Protein AF-A0A943A449-F1 (afdb_monomer)

Foldseek 3Di:
DDDPQAAQQPRHGDDPVQWDQPPPRGIHGPVSVVVVVPVVDDPVNVVVVVVVVVVVVVVVVVVVVVVVVVVVVVVVVVVVVVVVLVVLQVVLQVCLCVLLVDDQDPVNVVQLVCQQQQVHPPGPGHDGSNNVSVLCVVCVVVLVVVQVVCVVVVNHDPGSVSSVVVVVVVSRVCVVVSVVVVVVVVVVVVVVVVVVVVVVVVVVVVVVVVVVVVVVCVVCPVVVPVVPD

pLDDT: mean 83.57, std 14.54, range [44.59, 97.62]

Mean predicted aligned error: 16.16 Å

Solvent-accessible surface area (backbone atoms only — not comparable to full-atom values): 12881 Å² total; per-residue (Å²): 135,84,70,84,61,33,15,72,84,75,70,42,80,52,52,83,96,45,47,44,66,56,91,95,68,50,48,26,34,52,66,58,51,50,50,56,48,58,76,70,43,59,68,69,62,54,51,51,53,50,51,53,52,51,51,55,51,51,51,54,51,50,56,50,52,51,53,50,51,52,52,52,50,52,52,52,50,52,52,51,52,54,50,49,51,53,51,31,42,50,53,32,52,53,49,49,26,67,75,47,73,50,80,84,47,78,66,50,54,51,56,51,49,27,38,42,68,19,70,33,91,92,48,91,57,47,44,53,46,56,56,49,41,53,50,50,63,76,37,41,70,60,52,52,51,53,51,52,52,28,42,78,70,74,58,53,66,96,41,53,67,59,42,48,55,52,50,51,52,54,52,61,75,43,43,72,61,48,53,54,50,53,51,53,49,52,52,51,52,53,51,52,51,51,50,50,52,52,50,54,50,50,53,51,51,51,55,52,53,52,54,49,53,56,57,68,57,62,81,60,59,73,78,69,54,73,85,72,117

Organism: Veillonella parvula (NCBI:txid29466)

Radius of gyration: 40.72 Å; Cα contacts (8 Å, |Δi|>4): 120; chains: 1; bounding box: 100×38×111 Å

Secondary structure (DSSP, 8-state):
---TTB-TTT-PBPPGGGEE--TTT-SEEHHHHHHHHHTTS-HHHHHHHHHHHHHHHHHHHHHHHHHHHHHHHHHHHHHHHHHHHHHHHHHHHHHHHHHHT----HHHHHHHHHHHTT-STT-SS---HHHHHHHHHHHHHHHHHHHHHHHHTT---SSHHHHHHHHHHHHHHTHHHHHHHHHHHHHHHHHHHHHHHHHHHHHHHHHHHHHHHHHHTGGGSGGGSSS--

Structure (mmCIF, N/CA/C/O backbone):
data_AF-A0A943A449-F1
#
_entry.id   AF-A0A943A449-F1
#
loop_
_atom_site.group_PDB
_atom_site.id
_atom_site.type_symbol
_atom_site.label_atom_id
_atom_site.label_alt_id
_atom_site.label_comp_id
_atom_site.label_asym_id
_atom_site.label_entity_id
_atom_site.label_seq_id
_atom_site.pdbx_PDB_ins_code
_atom_site.Cartn_x
_atom_site.Cartn_y
_atom_site.Cartn_z
_atom_site.occupancy
_atom_site.B_iso_or_equiv
_atom_site.auth_seq_id
_atom_site.auth_comp_id
_atom_site.auth_asym_id
_atom_site.auth_atom_id
_atom_site.pdbx_PDB_model_num
ATOM 1 N N . MET A 1 1 ? 35.147 -2.664 -82.218 1.00 46.19 1 MET A N 1
ATOM 2 C CA . MET A 1 1 ? 34.482 -3.960 -81.938 1.00 46.19 1 MET A CA 1
ATOM 3 C C . MET A 1 1 ? 34.893 -4.439 -80.548 1.00 46.19 1 MET A C 1
ATOM 5 O O . MET A 1 1 ? 36.073 -4.681 -80.338 1.00 46.19 1 MET A O 1
ATOM 9 N N . VAL A 1 2 ? 33.968 -4.524 -79.584 1.00 49.75 2 VAL A N 1
ATOM 10 C CA . VAL A 1 2 ? 34.269 -4.988 -78.212 1.00 49.75 2 VAL A CA 1
ATOM 11 C C . VAL A 1 2 ? 34.384 -6.516 -78.224 1.00 49.75 2 VAL A C 1
ATOM 13 O O . VAL A 1 2 ? 33.410 -7.204 -78.531 1.00 49.75 2 VAL A O 1
ATOM 16 N N . LYS A 1 3 ? 35.575 -7.057 -77.936 1.00 58.00 3 LYS A N 1
ATOM 17 C CA . LYS A 1 3 ? 35.818 -8.508 -77.891 1.00 58.00 3 LYS A CA 1
ATOM 18 C C . LYS A 1 3 ? 35.000 -9.119 -76.741 1.00 58.00 3 LYS A C 1
ATOM 20 O O . LYS A 1 3 ? 35.309 -8.904 -75.572 1.00 58.00 3 LYS A O 1
ATOM 25 N N . ARG A 1 4 ? 33.928 -9.856 -77.061 1.00 60.75 4 ARG A N 1
ATOM 26 C CA . ARG A 1 4 ? 33.072 -10.522 -76.060 1.00 60.75 4 ARG A CA 1
ATOM 27 C C . ARG A 1 4 ? 33.896 -11.530 -75.248 1.00 60.75 4 ARG A C 1
ATOM 29 O O . ARG A 1 4 ? 34.642 -12.316 -75.825 1.00 60.75 4 ARG A O 1
ATOM 36 N N . GLY A 1 5 ? 33.752 -11.505 -73.922 1.00 68.69 5 GLY A N 1
ATOM 37 C CA . GLY A 1 5 ? 34.399 -12.457 -73.007 1.00 68.69 5 GLY A CA 1
ATOM 38 C C . GLY A 1 5 ? 35.807 -12.080 -72.529 1.00 68.69 5 GLY A C 1
ATOM 39 O O . GLY A 1 5 ? 36.476 -12.917 -71.923 1.00 68.69 5 GLY A O 1
ATOM 40 N N . TYR A 1 6 ? 36.262 -10.849 -72.770 1.00 81.25 6 TYR A N 1
ATOM 41 C CA . TYR A 1 6 ? 37.568 -10.358 -72.324 1.00 81.25 6 TYR A CA 1
ATOM 42 C C . TYR A 1 6 ? 37.428 -9.362 -71.169 1.00 81.25 6 TYR A C 1
ATOM 44 O O . TYR A 1 6 ? 36.482 -8.578 -71.129 1.00 81.25 6 TYR A O 1
ATOM 52 N N . CYS A 1 7 ? 38.374 -9.407 -70.233 1.00 84.56 7 CYS A N 1
ATOM 53 C CA . CYS A 1 7 ? 38.443 -8.496 -69.099 1.00 84.56 7 CYS A CA 1
ATOM 54 C C . CYS A 1 7 ? 38.813 -7.089 -69.569 1.00 84.56 7 CYS A C 1
ATOM 56 O O . CYS A 1 7 ? 39.818 -6.921 -70.255 1.00 84.56 7 CYS A O 1
ATOM 58 N N . LYS A 1 8 ? 38.057 -6.072 -69.146 1.00 84.19 8 LYS A N 1
ATOM 59 C CA . LYS A 1 8 ? 38.346 -4.672 -69.499 1.00 84.19 8 LYS A CA 1
ATOM 60 C C . LYS A 1 8 ? 39.679 -4.143 -68.953 1.00 84.19 8 LYS A C 1
ATOM 62 O O . LYS A 1 8 ? 40.223 -3.215 -69.532 1.00 84.19 8 LYS A O 1
ATOM 67 N N . TYR A 1 9 ? 40.195 -4.699 -67.857 1.00 84.12 9 TYR A N 1
ATOM 68 C CA . TYR A 1 9 ? 41.433 -4.211 -67.236 1.00 84.12 9 TYR A CA 1
ATOM 69 C C . TYR A 1 9 ? 42.703 -4.817 -67.838 1.00 84.12 9 TYR A C 1
ATOM 71 O O . TYR A 1 9 ? 43.697 -4.119 -67.976 1.00 84.12 9 TYR A O 1
ATOM 79 N N . CYS A 1 10 ? 42.695 -6.114 -68.161 1.00 86.25 10 CYS A N 1
ATOM 80 C CA . CYS A 1 10 ? 43.899 -6.829 -68.603 1.00 86.25 10 CYS A CA 1
ATOM 81 C C . CYS A 1 10 ? 43.794 -7.402 -70.022 1.00 86.25 10 CYS A C 1
ATOM 83 O O . CYS A 1 10 ? 44.723 -8.064 -70.476 1.00 86.25 10 CYS A O 1
ATOM 85 N N . GLU A 1 11 ? 42.652 -7.212 -70.690 1.00 83.38 11 GLU A N 1
ATOM 86 C CA . GLU A 1 11 ? 42.371 -7.654 -72.062 1.00 83.38 11 GLU A CA 1
ATOM 87 C C . GLU A 1 11 ? 42.586 -9.157 -72.319 1.00 83.38 11 GLU A C 1
ATOM 89 O O . GLU A 1 11 ? 42.749 -9.591 -73.460 1.00 83.38 11 GLU A O 1
ATOM 94 N N . LYS A 1 12 ? 42.544 -9.985 -71.267 1.00 87.00 12 LYS A N 1
ATOM 95 C CA . LYS A 1 12 ? 42.604 -11.455 -71.350 1.00 87.00 12 LYS A CA 1
ATOM 96 C C . LYS A 1 12 ? 41.207 -12.070 -71.297 1.00 87.00 12 LYS A C 1
ATOM 98 O O . LYS A 1 12 ? 40.280 -11.471 -70.750 1.00 87.00 12 LYS A O 1
ATOM 103 N N . ARG A 1 13 ? 41.050 -13.283 -71.848 1.00 83.62 13 ARG A N 1
ATOM 104 C CA . ARG A 1 13 ? 39.787 -14.036 -71.750 1.00 83.62 13 ARG A CA 1
ATOM 105 C C . ARG A 1 13 ? 39.436 -14.293 -70.286 1.00 83.62 13 ARG A C 1
ATOM 107 O O . ARG A 1 13 ? 40.298 -14.629 -69.477 1.00 83.62 13 ARG A O 1
ATOM 114 N N . THR A 1 14 ? 38.159 -14.149 -69.975 1.00 80.81 14 THR A N 1
ATOM 115 C CA . THR A 1 14 ? 37.597 -14.397 -68.647 1.00 80.81 14 THR A CA 1
ATOM 116 C C . THR A 1 14 ? 36.914 -15.758 -68.620 1.00 80.81 14 THR A C 1
ATOM 118 O O . THR A 1 14 ? 36.207 -16.116 -69.564 1.00 80.81 14 THR A O 1
ATOM 121 N N . LYS A 1 15 ? 37.142 -16.531 -67.556 1.00 84.81 15 LYS A N 1
ATOM 122 C CA . LYS A 1 15 ? 36.360 -17.736 -67.254 1.00 84.81 15 LYS A CA 1
ATOM 123 C C . LYS A 1 15 ? 35.131 -17.344 -66.437 1.00 84.81 15 LYS A C 1
ATOM 125 O O . LYS A 1 15 ? 35.172 -16.354 -65.713 1.00 84.81 15 LYS A O 1
ATOM 130 N N . GLU A 1 16 ? 34.060 -18.129 -66.522 1.00 79.06 16 GLU A N 1
ATOM 131 C CA . GLU A 1 16 ? 32.805 -17.858 -65.801 1.00 79.06 16 GLU A CA 1
ATOM 132 C C . GLU A 1 16 ? 33.009 -17.724 -64.285 1.00 79.06 16 GLU A C 1
ATOM 134 O O . GLU A 1 16 ? 32.462 -16.820 -63.668 1.00 79.06 16 GLU A O 1
ATOM 139 N N . SER A 1 17 ? 33.863 -18.570 -63.703 1.00 80.25 17 SER A N 1
ATOM 140 C CA . SER A 1 17 ? 34.170 -18.601 -62.266 1.00 80.25 17 SER A CA 1
ATOM 141 C C . SER A 1 17 ? 35.011 -17.423 -61.768 1.00 80.25 17 SER A C 1
ATOM 143 O O . SER A 1 17 ? 35.146 -17.230 -60.566 1.00 80.25 17 SER A O 1
ATOM 145 N N . GLU A 1 18 ? 35.611 -16.656 -62.677 1.00 81.44 18 GLU A N 1
ATOM 146 C CA . GLU A 1 18 ? 36.596 -15.619 -62.355 1.00 81.44 18 GLU A CA 1
ATOM 147 C C . GLU A 1 18 ? 36.136 -14.231 -62.813 1.00 81.44 18 GLU A C 1
ATOM 149 O O . GLU A 1 18 ? 36.907 -13.274 -62.716 1.00 81.44 18 GLU A O 1
ATOM 154 N N . LYS A 1 19 ? 34.908 -14.102 -63.335 1.00 83.50 19 LYS A N 1
ATOM 155 C CA . LYS A 1 19 ? 34.409 -12.868 -63.949 1.00 83.50 19 LYS A CA 1
ATOM 156 C C . LYS A 1 19 ? 33.256 -12.248 -63.166 1.00 83.50 19 LYS A C 1
ATOM 158 O O . LYS A 1 19 ? 32.389 -12.941 -62.648 1.00 83.50 19 LYS A O 1
ATOM 163 N N . ILE A 1 20 ? 33.216 -10.923 -63.158 1.00 87.12 20 ILE A N 1
ATOM 164 C CA . ILE A 1 20 ? 32.094 -10.115 -62.672 1.00 87.12 20 ILE A CA 1
ATOM 165 C C . ILE A 1 20 ? 31.802 -9.002 -63.679 1.00 87.12 20 ILE A C 1
ATOM 167 O O . ILE A 1 20 ? 32.635 -8.681 -64.530 1.00 87.12 20 ILE A O 1
ATOM 171 N N . GLN A 1 21 ? 30.620 -8.397 -63.582 1.00 86.88 21 GLN A N 1
ATOM 172 C CA . GLN A 1 21 ? 30.236 -7.244 -64.394 1.00 86.88 21 GLN A CA 1
ATOM 173 C C . GLN A 1 21 ? 29.770 -6.093 -63.488 1.00 86.88 21 GLN A C 1
ATOM 175 O O . GLN A 1 21 ? 28.570 -5.917 -63.285 1.00 86.88 21 GLN A O 1
ATOM 180 N N . PRO A 1 22 ? 30.706 -5.313 -62.915 1.00 80.38 22 PRO A N 1
ATOM 181 C CA . PRO A 1 22 ? 30.379 -4.141 -62.115 1.00 80.38 22 PRO A CA 1
ATOM 182 C C . PRO A 1 22 ? 29.636 -3.097 -62.955 1.00 80.38 22 PRO A C 1
ATOM 184 O O . PRO A 1 22 ? 29.901 -2.938 -64.155 1.00 80.38 22 PRO A O 1
ATOM 187 N N . ASN A 1 23 ? 28.729 -2.361 -62.313 1.00 77.88 23 ASN A N 1
ATOM 188 C CA . ASN A 1 23 ? 27.888 -1.368 -62.978 1.00 77.88 23 ASN A CA 1
ATOM 189 C C . ASN A 1 23 ? 28.728 -0.365 -63.787 1.00 77.88 23 ASN A C 1
ATOM 191 O O . ASN A 1 23 ? 29.645 0.265 -63.265 1.00 77.88 23 ASN A O 1
ATOM 195 N N . GLY A 1 24 ? 28.419 -0.238 -65.081 1.00 76.44 24 GLY A N 1
ATOM 196 C CA . GLY A 1 24 ? 29.063 0.714 -65.996 1.00 76.44 24 GLY A CA 1
ATOM 197 C C . GLY A 1 24 ? 30.469 0.337 -66.487 1.00 76.44 24 GLY A C 1
ATOM 198 O O . GLY A 1 24 ? 31.030 1.049 -67.320 1.00 76.44 24 GLY A O 1
ATOM 199 N N . ILE A 1 25 ? 31.058 -0.772 -66.022 1.00 75.75 25 ILE A N 1
ATOM 200 C CA . ILE A 1 25 ? 32.452 -1.125 -66.336 1.00 75.75 25 ILE A CA 1
ATOM 201 C C . ILE A 1 25 ? 32.537 -2.239 -67.390 1.00 75.75 25 ILE A C 1
ATOM 203 O O . ILE A 1 25 ? 33.429 -2.178 -68.225 1.00 75.75 25 ILE A O 1
ATOM 207 N N . GLY A 1 26 ? 31.583 -3.168 -67.475 1.00 81.75 26 GLY A N 1
ATOM 208 C CA . GLY A 1 26 ? 31.664 -4.323 -68.388 1.00 81.75 26 GLY A CA 1
ATOM 209 C C . GLY A 1 26 ? 32.354 -5.526 -67.733 1.00 81.75 26 GLY A C 1
ATOM 210 O O . GLY A 1 26 ? 32.596 -5.510 -66.530 1.00 81.75 26 GLY A O 1
ATOM 211 N N . ILE A 1 27 ? 32.622 -6.593 -68.493 1.00 87.19 27 ILE A N 1
ATOM 212 C CA . ILE A 1 27 ? 33.162 -7.847 -67.935 1.00 87.19 27 ILE A CA 1
ATOM 213 C C . ILE A 1 27 ? 34.617 -7.646 -67.489 1.00 87.19 27 ILE A C 1
ATOM 215 O O . ILE A 1 27 ? 35.452 -7.156 -68.252 1.00 87.19 27 ILE A O 1
ATOM 219 N N . VAL A 1 28 ? 34.930 -8.049 -66.259 1.00 88.44 28 VAL A N 1
ATOM 220 C CA . VAL A 1 28 ? 36.268 -7.952 -65.656 1.00 88.44 28 VAL A CA 1
ATOM 221 C C . VAL A 1 28 ? 36.576 -9.193 -64.824 1.00 88.44 28 VAL A C 1
ATOM 223 O O . VAL A 1 28 ? 35.661 -9.825 -64.299 1.00 88.44 28 VAL A O 1
ATOM 226 N N . HIS A 1 29 ? 37.859 -9.540 -64.678 1.00 90.50 29 HIS A N 1
ATOM 227 C CA . HIS A 1 29 ? 38.270 -10.525 -63.675 1.00 90.50 29 HIS A CA 1
ATOM 228 C C . HIS A 1 29 ? 38.015 -9.974 -62.272 1.00 90.50 29 HIS A C 1
ATOM 230 O O . HIS A 1 29 ? 38.291 -8.798 -62.020 1.00 90.50 29 HIS A O 1
ATOM 236 N N . ILE A 1 30 ? 37.550 -10.828 -61.358 1.00 83.81 30 ILE A N 1
ATOM 237 C CA . ILE A 1 30 ? 37.337 -10.488 -59.940 1.00 83.81 30 ILE A CA 1
ATOM 238 C C . ILE A 1 30 ? 38.608 -9.869 -59.347 1.00 83.81 30 ILE A C 1
ATOM 240 O O . ILE A 1 30 ? 38.558 -8.816 -58.717 1.00 83.81 30 ILE A O 1
ATOM 244 N N . GLU A 1 31 ? 39.759 -10.478 -59.619 1.00 83.56 31 GLU A N 1
ATOM 245 C CA . GLU A 1 31 ? 41.056 -10.047 -59.099 1.00 83.56 31 GLU A CA 1
ATOM 246 C C . GLU A 1 31 ? 41.538 -8.729 -59.713 1.00 83.56 31 GLU A C 1
ATOM 248 O O . GLU A 1 31 ? 42.020 -7.854 -58.998 1.00 83.56 31 GLU A O 1
ATOM 253 N N . CYS A 1 32 ? 41.331 -8.527 -61.019 1.00 83.06 32 CYS A N 1
ATOM 254 C CA . CYS A 1 32 ? 41.646 -7.253 -61.666 1.00 83.06 32 CYS A CA 1
ATOM 255 C C . CYS A 1 32 ? 40.753 -6.118 -61.154 1.00 83.06 32 CYS A C 1
ATOM 257 O O . CYS A 1 32 ? 41.231 -5.002 -60.982 1.00 83.06 32 CYS A O 1
ATOM 259 N N . HIS A 1 33 ? 39.473 -6.392 -60.886 1.00 84.75 33 HIS A N 1
ATOM 260 C CA . HIS A 1 33 ? 38.582 -5.397 -60.299 1.00 84.75 33 HIS A CA 1
ATOM 261 C C . HIS A 1 33 ? 38.957 -5.088 -58.852 1.00 84.75 33 HIS A C 1
ATOM 263 O O . HIS A 1 33 ? 39.002 -3.922 -58.480 1.00 84.75 33 HIS A O 1
ATOM 269 N N . ARG A 1 34 ? 39.298 -6.108 -58.057 1.00 80.69 34 ARG A N 1
ATOM 270 C CA . ARG A 1 34 ? 39.811 -5.929 -56.695 1.00 80.69 34 ARG A CA 1
ATOM 271 C C . ARG A 1 34 ? 41.076 -5.073 -56.691 1.00 80.69 34 ARG A C 1
ATOM 273 O O . ARG A 1 34 ? 41.142 -4.121 -55.927 1.00 80.69 34 ARG A O 1
ATOM 280 N N . LYS A 1 35 ? 42.035 -5.359 -57.576 1.00 82.06 35 LYS A N 1
ATOM 281 C CA . LYS A 1 35 ? 43.269 -4.576 -57.708 1.00 82.06 35 LYS A CA 1
ATOM 282 C C . LYS A 1 35 ? 42.986 -3.128 -58.119 1.00 82.06 35 LYS A C 1
ATOM 284 O O . LYS A 1 35 ? 43.477 -2.218 -57.473 1.00 82.06 35 LYS A O 1
ATOM 289 N N . ALA A 1 36 ? 42.118 -2.912 -59.107 1.00 79.00 36 ALA A N 1
ATOM 290 C CA . ALA A 1 36 ? 41.722 -1.570 -59.538 1.00 79.00 36 ALA A CA 1
ATOM 291 C C . ALA A 1 36 ? 40.939 -0.787 -58.466 1.00 79.00 36 ALA A C 1
ATOM 293 O O . ALA A 1 36 ? 40.963 0.440 -58.464 1.00 79.00 36 ALA A O 1
ATOM 294 N N . LEU A 1 37 ? 40.215 -1.472 -57.573 1.00 74.75 37 LEU A N 1
ATOM 295 C CA . LEU A 1 37 ? 39.584 -0.846 -56.410 1.00 74.75 37 LEU A CA 1
ATOM 296 C C . LEU A 1 37 ? 40.636 -0.469 -55.360 1.00 74.75 37 LEU A C 1
ATOM 298 O O . LEU A 1 37 ? 40.607 0.656 -54.879 1.00 74.75 37 LEU A O 1
ATOM 302 N N . LEU A 1 38 ? 41.581 -1.362 -55.060 1.00 71.06 38 LEU A N 1
ATOM 303 C CA . LEU A 1 38 ? 42.680 -1.097 -54.122 1.00 71.06 38 LEU A CA 1
ATOM 304 C C . LEU A 1 38 ? 43.625 0.014 -54.614 1.00 71.06 38 LEU A C 1
ATOM 306 O O . LEU A 1 38 ? 44.119 0.781 -53.809 1.00 71.06 38 LEU A O 1
ATOM 310 N N . GLU A 1 39 ? 43.835 0.154 -55.925 1.00 71.69 39 GLU A N 1
ATOM 311 C CA . GLU A 1 39 ? 44.624 1.255 -56.508 1.00 71.69 39 GLU A CA 1
ATOM 312 C C . GLU A 1 39 ? 43.862 2.595 -56.539 1.00 71.69 39 GLU A C 1
ATOM 314 O O . GLU A 1 39 ? 44.468 3.654 -56.686 1.00 71.69 39 GLU A O 1
ATOM 319 N N . ARG A 1 40 ? 42.524 2.566 -56.452 1.00 67.94 40 ARG A N 1
ATOM 320 C CA . ARG A 1 40 ? 41.661 3.758 -56.539 1.00 67.94 40 ARG A CA 1
ATOM 321 C C . ARG A 1 40 ? 41.296 4.333 -55.170 1.00 67.94 40 ARG A C 1
ATOM 323 O O . ARG A 1 40 ? 40.928 5.504 -55.092 1.00 67.94 40 ARG A O 1
ATOM 330 N N . PHE A 1 41 ? 41.336 3.520 -54.124 1.00 63.31 41 PHE A N 1
ATOM 331 C CA . PHE A 1 41 ? 41.038 3.946 -52.765 1.00 63.31 41 PHE A CA 1
ATOM 332 C C . PHE A 1 41 ? 42.319 3.909 -51.945 1.00 63.31 41 PHE A C 1
ATOM 334 O O . PHE A 1 41 ? 42.959 2.869 -51.874 1.00 63.31 41 PHE A O 1
ATOM 341 N N . ASP A 1 42 ? 42.663 5.041 -51.335 1.00 64.62 42 ASP A N 1
ATOM 342 C CA . ASP A 1 42 ? 43.743 5.104 -50.356 1.00 64.62 42 ASP A CA 1
ATOM 343 C C . ASP A 1 42 ? 43.453 4.105 -49.223 1.00 64.62 42 ASP A C 1
ATOM 345 O O . ASP A 1 42 ? 42.319 4.031 -48.730 1.00 64.62 42 ASP A O 1
ATOM 349 N N . GLU A 1 43 ? 44.453 3.303 -48.864 1.00 65.38 43 GLU A N 1
ATOM 350 C CA . GLU A 1 43 ? 44.345 2.237 -47.867 1.00 65.38 43 GLU A CA 1
ATOM 351 C C . GLU A 1 43 ? 43.873 2.815 -46.519 1.00 65.38 43 GLU A C 1
ATOM 353 O O . GLU A 1 43 ? 42.981 2.252 -45.879 1.00 65.38 43 GLU A O 1
ATOM 358 N N . GLU A 1 44 ? 44.320 4.034 -46.191 1.00 65.06 44 GLU A N 1
ATOM 359 C CA . GLU A 1 44 ? 43.925 4.787 -44.995 1.00 65.06 44 GLU A CA 1
ATOM 360 C C . GLU A 1 44 ? 42.417 5.122 -44.980 1.00 65.06 44 GLU A C 1
ATOM 362 O O . GLU A 1 44 ? 41.732 4.951 -43.968 1.00 65.06 44 GLU A O 1
ATOM 367 N N . ILE A 1 45 ? 41.842 5.498 -46.131 1.00 67.62 45 ILE A N 1
ATOM 368 C CA . ILE A 1 45 ? 40.408 5.831 -46.263 1.00 67.62 45 ILE A CA 1
ATOM 369 C C . ILE A 1 45 ? 39.528 4.579 -46.098 1.00 67.62 45 ILE A C 1
ATO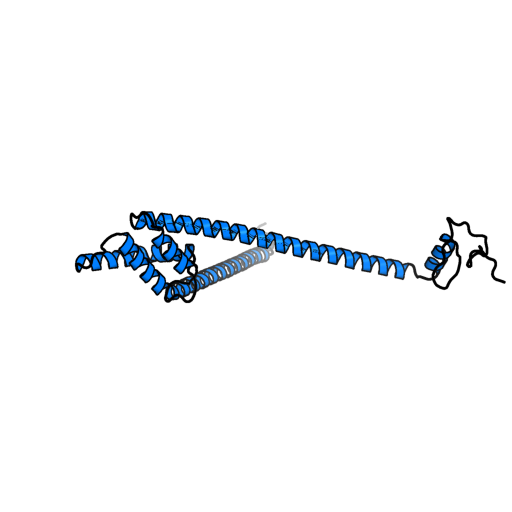M 371 O O . ILE A 1 45 ? 38.387 4.654 -45.620 1.00 67.62 45 ILE A O 1
ATOM 375 N N . VAL A 1 46 ? 40.016 3.414 -46.531 1.00 70.88 46 VAL A N 1
ATOM 376 C CA . VAL A 1 46 ? 39.294 2.141 -46.394 1.00 70.88 46 VAL A CA 1
ATOM 377 C C . VAL A 1 46 ? 39.304 1.675 -44.938 1.00 70.88 46 VAL A C 1
ATOM 379 O O . VAL A 1 46 ? 38.251 1.291 -44.419 1.00 70.88 46 VAL A O 1
ATOM 382 N N . GLU A 1 47 ? 40.449 1.763 -44.263 1.00 72.50 47 GLU A N 1
ATOM 383 C CA . GLU A 1 47 ? 40.589 1.424 -42.843 1.00 72.50 47 GLU A CA 1
ATOM 384 C C . GLU A 1 47 ? 39.748 2.328 -41.935 1.00 72.50 47 GLU A C 1
ATOM 386 O O . GLU A 1 47 ? 39.065 1.834 -41.028 1.00 72.50 47 GLU A O 1
ATOM 391 N N . GLU A 1 48 ? 39.706 3.634 -42.218 1.00 78.62 48 GLU A N 1
ATOM 392 C CA . GLU A 1 48 ? 38.876 4.592 -41.485 1.00 78.62 48 GLU A CA 1
ATOM 393 C C . GLU A 1 48 ? 37.383 4.232 -41.595 1.00 78.62 48 GLU A C 1
ATOM 395 O O . GLU A 1 48 ? 36.657 4.163 -40.597 1.00 78.62 48 GLU A O 1
ATOM 400 N N . LYS A 1 49 ? 36.906 3.914 -42.806 1.00 78.94 49 LYS A N 1
ATOM 401 C CA . LYS A 1 49 ? 35.509 3.502 -43.028 1.00 78.94 49 LYS A CA 1
ATOM 402 C C . LYS A 1 49 ? 35.164 2.198 -42.318 1.00 78.94 49 LYS A C 1
ATOM 404 O O . LYS A 1 49 ? 34.075 2.093 -41.750 1.00 78.94 49 LYS A O 1
ATOM 409 N N . ILE A 1 50 ? 36.061 1.213 -42.337 1.00 81.12 50 ILE A N 1
ATOM 410 C CA . ILE A 1 50 ? 35.863 -0.059 -41.627 1.00 81.12 50 ILE A CA 1
ATOM 411 C C . ILE A 1 50 ? 35.797 0.186 -40.115 1.00 81.12 50 ILE A C 1
ATOM 413 O O . ILE A 1 50 ? 34.875 -0.303 -39.459 1.00 81.12 50 ILE A O 1
ATOM 417 N N . SER A 1 51 ? 36.706 0.997 -39.574 1.00 81.38 51 SER A N 1
ATOM 418 C CA . SER A 1 51 ? 36.739 1.351 -38.151 1.00 81.38 51 SER A CA 1
ATOM 419 C C . SER A 1 51 ? 35.459 2.059 -37.706 1.00 81.38 51 SER A C 1
ATOM 421 O O . SER A 1 51 ? 34.851 1.671 -36.705 1.00 81.38 51 SER A O 1
ATOM 423 N N . ASN A 1 52 ? 34.975 3.017 -38.499 1.00 87.06 52 ASN A N 1
ATOM 424 C CA . ASN A 1 52 ? 33.712 3.712 -38.251 1.00 87.06 52 ASN A CA 1
ATOM 425 C C . ASN A 1 52 ? 32.510 2.750 -38.252 1.00 87.06 52 ASN A C 1
ATOM 427 O O . ASN A 1 52 ? 31.637 2.831 -37.384 1.00 87.06 52 ASN A O 1
ATOM 431 N N . LEU A 1 53 ? 32.462 1.792 -39.184 1.00 87.19 53 LEU A N 1
ATOM 432 C CA . LEU A 1 53 ? 31.399 0.781 -39.220 1.00 87.19 53 LEU A CA 1
ATOM 433 C C . LEU A 1 53 ? 31.434 -0.143 -37.995 1.00 87.19 53 LEU A C 1
ATOM 435 O O . LEU A 1 53 ? 30.378 -0.456 -37.437 1.00 87.19 53 LEU A O 1
ATOM 439 N N . ILE A 1 54 ? 32.627 -0.549 -37.553 1.00 90.75 54 ILE A N 1
ATOM 440 C CA . ILE A 1 54 ? 32.810 -1.358 -36.342 1.00 90.75 54 ILE A CA 1
ATOM 441 C C . ILE A 1 54 ? 32.320 -0.589 -35.112 1.00 90.75 54 ILE A C 1
ATOM 443 O O . ILE A 1 54 ? 31.545 -1.142 -34.329 1.00 90.75 54 ILE A O 1
ATOM 447 N N . GLN A 1 55 ? 32.688 0.688 -34.970 1.00 89.88 55 GLN A N 1
ATOM 448 C CA . GLN A 1 55 ? 32.227 1.534 -33.865 1.00 89.88 55 GLN A CA 1
ATOM 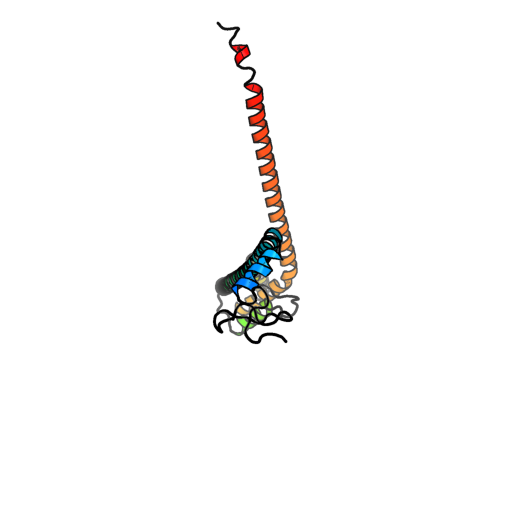449 C C . GLN A 1 55 ? 30.700 1.675 -33.846 1.00 89.88 55 GLN A C 1
ATOM 451 O O . GLN A 1 55 ? 30.070 1.466 -32.808 1.00 89.88 55 GLN A O 1
ATOM 456 N N . ILE A 1 56 ? 30.077 1.941 -35.000 1.00 91.31 56 ILE A N 1
ATOM 457 C CA . ILE A 1 56 ? 28.612 2.020 -35.120 1.00 91.31 56 ILE A CA 1
ATOM 458 C C . ILE A 1 56 ? 27.958 0.700 -34.687 1.00 91.31 56 ILE A C 1
ATOM 460 O O . ILE A 1 56 ? 26.920 0.702 -34.016 1.00 91.31 56 ILE A O 1
ATOM 464 N N . GLN A 1 57 ? 28.541 -0.437 -35.067 1.00 90.69 57 GLN A N 1
ATOM 465 C CA . GLN A 1 57 ? 28.010 -1.751 -34.719 1.00 90.69 57 GLN A CA 1
ATOM 466 C C . GLN A 1 57 ? 28.158 -2.058 -33.221 1.00 90.69 57 GLN A C 1
ATOM 468 O O . GLN A 1 57 ? 27.222 -2.578 -32.606 1.00 90.69 57 GLN A O 1
ATOM 473 N N . GLN A 1 58 ? 29.297 -1.703 -32.623 1.00 90.94 58 GLN A N 1
ATOM 474 C CA . GLN A 1 58 ? 29.544 -1.843 -31.187 1.00 90.94 58 GLN A CA 1
ATOM 475 C C . GLN A 1 58 ? 28.572 -0.988 -30.366 1.00 90.94 58 GLN A C 1
ATOM 477 O O . GLN A 1 58 ? 27.966 -1.489 -29.417 1.00 90.94 58 GLN A O 1
ATOM 482 N N . GLU A 1 59 ? 28.338 0.262 -30.771 1.00 91.88 59 GLU A N 1
ATOM 483 C CA . GLU A 1 59 ? 27.411 1.158 -30.075 1.00 91.88 59 GLU A CA 1
ATOM 484 C C . GLU A 1 59 ? 25.958 0.665 -30.181 1.00 91.88 59 GLU A C 1
ATOM 486 O O . GLU A 1 59 ? 25.224 0.635 -29.190 1.00 91.88 59 GLU A O 1
ATOM 491 N N . LYS A 1 60 ? 25.542 0.151 -31.348 1.00 92.38 60 LYS A N 1
ATOM 492 C CA . LYS A 1 60 ? 24.229 -0.506 -31.500 1.00 92.38 60 LYS A CA 1
ATOM 493 C C . LYS A 1 60 ? 24.064 -1.695 -30.552 1.00 92.38 60 LYS A C 1
ATOM 495 O O . LYS A 1 60 ? 22.998 -1.855 -29.950 1.00 92.38 60 LYS A O 1
ATOM 500 N N . LEU A 1 61 ? 25.096 -2.530 -30.419 1.00 93.88 61 LEU A N 1
ATOM 501 C CA . LEU A 1 61 ? 25.075 -3.681 -29.516 1.00 93.88 61 LEU A CA 1
ATOM 502 C C . LEU A 1 61 ? 24.989 -3.234 -28.052 1.00 93.88 61 LEU A C 1
ATOM 504 O O . LEU A 1 61 ? 24.177 -3.770 -27.294 1.00 93.88 61 LEU A O 1
ATOM 508 N N . ARG A 1 62 ? 25.762 -2.211 -27.675 1.00 92.88 62 ARG A N 1
ATOM 509 C CA . ARG A 1 62 ? 25.738 -1.604 -26.341 1.00 92.88 62 ARG A CA 1
ATOM 510 C C . ARG A 1 62 ? 24.346 -1.081 -25.988 1.00 92.88 62 ARG A C 1
ATOM 512 O O . ARG A 1 62 ? 23.800 -1.468 -24.956 1.00 92.88 62 ARG A O 1
ATOM 519 N N . LEU A 1 63 ? 23.738 -0.285 -26.869 1.00 93.56 63 LEU A N 1
ATOM 520 C CA . LEU A 1 63 ? 22.389 0.258 -26.677 1.00 93.56 63 LEU A CA 1
ATOM 521 C C . LEU A 1 63 ? 21.332 -0.847 -26.554 1.00 93.56 63 LEU A C 1
ATOM 523 O O . LEU A 1 63 ? 20.382 -0.726 -25.775 1.00 93.56 63 LEU A O 1
ATOM 527 N N . LYS A 1 64 ? 21.476 -1.942 -27.310 1.00 94.06 64 LYS A N 1
ATOM 528 C CA . LYS A 1 64 ? 20.584 -3.103 -27.199 1.00 94.06 64 LYS A CA 1
ATOM 529 C C . LYS A 1 64 ? 20.720 -3.777 -25.831 1.00 94.06 64 LYS A C 1
ATOM 531 O O . LYS A 1 64 ? 19.704 -4.017 -25.178 1.00 94.06 64 LYS A O 1
ATOM 536 N N . LEU A 1 65 ? 21.952 -4.014 -25.381 1.00 92.00 65 LEU A N 1
ATOM 537 C CA . LEU A 1 65 ? 22.237 -4.624 -24.083 1.00 92.00 65 LEU A CA 1
ATOM 538 C C . LEU A 1 65 ? 21.718 -3.760 -22.924 1.00 92.00 65 LEU A C 1
ATOM 540 O O . LEU A 1 65 ? 21.143 -4.275 -21.968 1.00 92.00 65 LEU A O 1
ATOM 544 N N . GLU A 1 66 ? 21.875 -2.440 -23.011 1.00 91.38 66 GLU A N 1
ATOM 545 C CA . GLU A 1 66 ? 21.378 -1.502 -22.003 1.00 91.38 66 GLU A CA 1
ATOM 546 C C . GLU A 1 66 ? 19.846 -1.511 -21.914 1.00 91.38 66 GLU A C 1
ATOM 548 O O . GLU A 1 66 ? 19.281 -1.600 -20.820 1.00 91.38 66 GLU A O 1
ATOM 553 N N . LYS A 1 67 ? 19.155 -1.529 -23.061 1.00 92.62 67 LYS A N 1
ATOM 554 C CA . LYS A 1 67 ? 17.692 -1.675 -23.109 1.00 92.62 67 LYS A CA 1
ATOM 555 C C . LYS A 1 67 ? 17.225 -2.991 -22.486 1.00 92.62 67 LYS A C 1
ATOM 557 O O . LYS A 1 67 ? 16.213 -3.001 -21.783 1.00 92.62 67 LYS A O 1
ATOM 562 N N . GLU A 1 68 ? 17.929 -4.094 -22.727 1.00 90.88 68 GLU A N 1
ATOM 563 C CA . GLU A 1 68 ? 17.611 -5.390 -22.117 1.00 90.88 68 GLU A CA 1
ATOM 564 C C . GLU A 1 68 ? 17.848 -5.389 -20.606 1.00 90.88 68 GLU A C 1
ATOM 566 O O . GLU A 1 68 ? 16.964 -5.804 -19.855 1.00 90.88 68 GLU A O 1
ATOM 571 N N . LYS A 1 69 ? 18.974 -4.836 -20.137 1.00 90.88 69 LYS A N 1
ATOM 572 C CA . LYS A 1 69 ? 19.245 -4.654 -18.702 1.00 90.88 69 LYS A CA 1
ATOM 573 C C . LYS A 1 69 ? 18.152 -3.830 -18.026 1.00 90.88 69 LYS A C 1
ATOM 575 O O . LYS A 1 69 ? 17.642 -4.237 -16.982 1.00 90.88 69 LYS A O 1
ATOM 580 N N . LEU A 1 70 ? 17.731 -2.721 -18.639 1.00 89.88 70 LEU A N 1
ATOM 581 C CA . LEU A 1 70 ? 16.660 -1.875 -18.113 1.00 89.88 70 LEU A CA 1
ATOM 582 C C . LEU A 1 70 ? 15.323 -2.625 -18.030 1.00 89.88 70 LEU A C 1
ATOM 584 O O . LEU A 1 70 ? 14.621 -2.525 -17.022 1.00 89.88 70 LEU A O 1
ATOM 588 N N . LYS A 1 71 ? 14.966 -3.401 -19.062 1.00 90.75 71 LYS A N 1
ATOM 589 C CA . LYS A 1 71 ? 13.755 -4.242 -19.054 1.00 90.75 71 LYS A CA 1
ATOM 590 C C . LYS A 1 71 ? 13.808 -5.295 -17.945 1.00 90.75 71 LYS A C 1
ATOM 592 O O . LYS A 1 71 ? 12.841 -5.431 -17.195 1.00 90.75 71 LYS A O 1
ATOM 597 N N . SER A 1 72 ? 14.930 -5.997 -17.807 1.00 85.25 72 SER A N 1
ATOM 598 C CA . SER A 1 72 ? 15.137 -7.010 -16.767 1.00 85.25 72 SER A CA 1
ATOM 599 C C . SER A 1 72 ? 15.061 -6.410 -15.364 1.00 85.25 72 SER A C 1
ATOM 601 O O . SER A 1 72 ? 14.375 -6.952 -14.499 1.00 85.25 72 SER A O 1
ATOM 603 N N . HIS A 1 73 ? 15.678 -5.246 -15.152 1.00 83.56 73 HIS A N 1
ATOM 604 C CA . HIS A 1 73 ? 15.619 -4.525 -13.884 1.00 83.56 73 HIS A CA 1
ATOM 605 C C . HIS A 1 73 ? 14.188 -4.096 -13.528 1.00 83.56 73 HIS A C 1
ATOM 607 O O . HIS A 1 73 ? 13.734 -4.345 -12.412 1.00 83.56 73 HIS A O 1
ATOM 613 N N . LYS A 1 74 ? 13.431 -3.541 -14.487 1.00 85.25 74 LYS A N 1
ATOM 614 C CA . LYS A 1 74 ? 12.009 -3.204 -14.290 1.00 85.25 74 LYS A CA 1
ATOM 615 C C . LYS A 1 74 ? 11.173 -4.433 -13.920 1.00 85.25 74 LYS A C 1
ATOM 617 O O . LYS A 1 74 ? 10.351 -4.356 -13.011 1.00 85.25 74 LYS A O 1
ATOM 622 N N . LYS A 1 75 ? 11.403 -5.576 -14.576 1.00 81.62 75 LYS A N 1
ATOM 623 C CA . LYS A 1 75 ? 10.703 -6.835 -14.271 1.00 81.62 75 LYS A CA 1
ATOM 624 C C . LYS A 1 75 ? 11.024 -7.337 -12.860 1.00 81.62 75 LYS A C 1
ATOM 626 O O . LYS A 1 75 ? 10.111 -7.699 -12.125 1.00 81.62 75 LYS A O 1
ATOM 631 N N . LEU A 1 76 ? 12.297 -7.310 -12.460 1.00 78.50 76 LEU A N 1
ATOM 632 C CA . LEU A 1 76 ? 12.734 -7.670 -11.106 1.00 78.50 76 LEU A CA 1
ATOM 633 C C . LEU A 1 76 ? 12.104 -6.769 -10.040 1.00 78.50 76 LEU A C 1
ATOM 635 O O . LEU A 1 76 ? 11.626 -7.274 -9.027 1.00 78.50 76 LEU A O 1
ATOM 639 N N . GLN A 1 77 ? 12.063 -5.454 -10.273 1.00 75.94 77 GLN A N 1
ATOM 640 C CA . GLN A 1 77 ? 11.393 -4.524 -9.363 1.00 75.9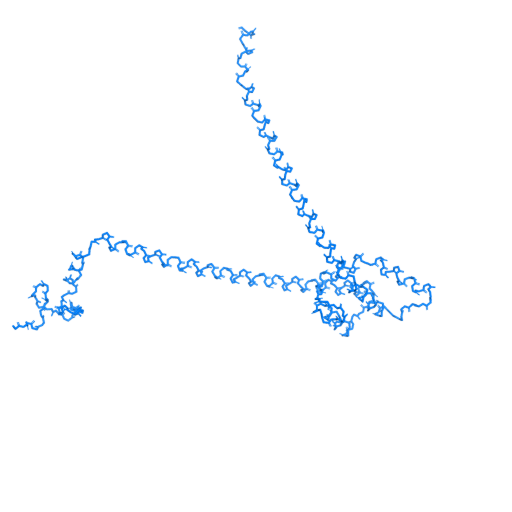4 77 GLN A CA 1
ATOM 641 C C . GLN A 1 77 ? 9.894 -4.804 -9.256 1.00 75.94 77 GLN A C 1
ATOM 643 O O . GLN A 1 77 ? 9.370 -4.839 -8.150 1.00 75.94 77 GLN A O 1
ATOM 648 N N . ALA A 1 78 ? 9.209 -5.073 -10.371 1.00 73.75 78 ALA A N 1
ATOM 649 C CA . ALA A 1 78 ? 7.787 -5.407 -10.348 1.00 73.75 78 ALA A CA 1
ATOM 650 C C . ALA A 1 78 ? 7.503 -6.686 -9.538 1.00 73.75 78 ALA A C 1
ATOM 652 O O . ALA A 1 78 ? 6.563 -6.714 -8.748 1.00 73.75 78 ALA A O 1
ATOM 653 N N . VAL A 1 79 ? 8.342 -7.721 -9.678 1.00 77.31 79 VAL A N 1
ATOM 654 C CA . VAL A 1 79 ? 8.233 -8.962 -8.888 1.00 77.31 79 VAL A CA 1
ATOM 655 C C . VAL A 1 79 ? 8.484 -8.696 -7.403 1.00 77.31 79 VAL A C 1
ATOM 657 O O . VAL A 1 79 ? 7.707 -9.148 -6.566 1.00 77.31 79 VAL A O 1
ATOM 660 N N . LYS A 1 80 ? 9.534 -7.934 -7.067 1.00 74.69 80 LYS A N 1
ATOM 661 C CA . LYS A 1 80 ? 9.822 -7.550 -5.676 1.00 74.69 80 LYS A CA 1
ATOM 662 C C . LYS A 1 80 ? 8.660 -6.773 -5.060 1.00 74.69 80 LYS A C 1
ATOM 664 O O . LYS A 1 80 ? 8.200 -7.142 -3.987 1.00 74.69 80 LYS A O 1
ATOM 669 N N . ASN A 1 81 ? 8.150 -5.763 -5.761 1.00 72.00 81 ASN A N 1
ATOM 670 C CA . ASN A 1 81 ? 7.032 -4.944 -5.298 1.00 72.00 81 ASN A CA 1
ATOM 671 C C . ASN A 1 81 ? 5.752 -5.777 -5.140 1.00 72.00 81 ASN A C 1
ATOM 673 O O . ASN A 1 81 ? 5.046 -5.621 -4.152 1.00 72.00 81 ASN A O 1
ATOM 677 N N . GLY A 1 82 ? 5.481 -6.706 -6.063 1.00 76.25 82 GLY A N 1
ATOM 678 C CA . GLY A 1 82 ? 4.345 -7.624 -5.952 1.00 76.25 82 GLY A CA 1
ATOM 679 C C . GLY A 1 82 ? 4.453 -8.587 -4.763 1.00 76.25 82 GLY A C 1
ATOM 680 O O . GLY A 1 82 ? 3.442 -8.904 -4.140 1.00 76.25 82 GLY A O 1
ATOM 681 N N . ASN A 1 83 ? 5.662 -9.039 -4.418 1.00 77.94 83 ASN A N 1
ATOM 682 C CA . ASN A 1 83 ? 5.886 -9.862 -3.226 1.00 77.94 83 ASN A CA 1
ATOM 683 C C . ASN A 1 83 ? 5.743 -9.050 -1.931 1.00 77.94 83 ASN A C 1
ATOM 685 O O . ASN A 1 83 ? 5.097 -9.525 -1.001 1.00 77.94 83 ASN A O 1
ATOM 689 N N . LEU A 1 84 ? 6.277 -7.826 -1.900 1.00 77.38 84 LEU A N 1
ATOM 690 C CA . LEU A 1 84 ? 6.118 -6.891 -0.781 1.00 77.38 84 LEU A CA 1
ATOM 691 C C . LEU A 1 84 ? 4.643 -6.573 -0.518 1.00 77.38 84 LEU A C 1
ATOM 693 O O . LEU A 1 84 ? 4.199 -6.625 0.623 1.00 77.38 84 LEU A O 1
ATOM 697 N N . ASP A 1 85 ? 3.858 -6.314 -1.565 1.00 82.38 85 ASP A N 1
ATOM 698 C CA . ASP A 1 85 ? 2.427 -6.036 -1.416 1.00 82.38 85 ASP A CA 1
ATOM 699 C C . ASP A 1 85 ? 1.664 -7.236 -0.832 1.00 82.38 85 ASP A C 1
ATOM 701 O O . ASP A 1 85 ? 0.872 -7.080 0.098 1.00 82.38 85 ASP A O 1
ATOM 705 N N . LYS A 1 86 ? 1.967 -8.458 -1.296 1.00 87.94 86 LYS A N 1
ATOM 706 C CA . LYS A 1 86 ? 1.405 -9.691 -0.716 1.00 87.94 86 LYS A CA 1
ATOM 707 C C . LYS A 1 86 ? 1.776 -9.853 0.755 1.00 87.94 86 LYS A C 1
ATOM 709 O O . LYS A 1 86 ? 0.922 -10.222 1.556 1.00 87.94 86 LYS A O 1
ATOM 714 N N . GLU A 1 87 ? 3.027 -9.585 1.109 1.00 91.88 87 GLU A N 1
ATOM 715 C CA . GLU A 1 87 ? 3.504 -9.679 2.486 1.00 91.88 87 GLU A CA 1
ATOM 716 C C . GLU A 1 87 ? 2.802 -8.660 3.392 1.00 91.88 87 GLU A C 1
ATOM 718 O O . GLU A 1 87 ? 2.264 -9.026 4.438 1.00 91.88 87 GLU A O 1
ATOM 723 N N . HIS A 1 88 ? 2.740 -7.394 2.971 1.00 92.38 88 HIS A N 1
ATOM 724 C CA . HIS A 1 88 ? 2.054 -6.331 3.704 1.00 92.38 88 HIS A CA 1
ATOM 725 C C . HIS A 1 88 ? 0.560 -6.612 3.853 1.00 92.38 88 HIS A C 1
ATOM 727 O O . HIS A 1 88 ? -0.000 -6.409 4.930 1.00 92.38 88 HIS A O 1
ATOM 733 N N . ARG A 1 89 ? -0.080 -7.139 2.805 1.00 94.19 89 ARG A N 1
ATOM 734 C CA . ARG A 1 89 ? -1.479 -7.570 2.841 1.00 94.19 89 ARG A CA 1
ATOM 735 C C . ARG A 1 89 ? -1.713 -8.661 3.883 1.00 94.19 89 ARG A C 1
ATOM 737 O O . ARG A 1 89 ? -2.634 -8.531 4.688 1.00 94.19 89 ARG A O 1
ATOM 744 N N . SER A 1 90 ? -0.887 -9.707 3.891 1.00 94.62 90 SER A N 1
ATOM 745 C CA . SER A 1 90 ? -0.990 -10.797 4.870 1.00 94.62 90 SER A CA 1
ATOM 746 C C . SER A 1 90 ? -0.793 -10.289 6.297 1.00 94.62 90 SER A C 1
ATOM 748 O O . SER A 1 90 ? -1.647 -10.532 7.148 1.00 94.62 90 SER A O 1
ATOM 750 N N . LYS A 1 91 ? 0.264 -9.499 6.534 1.00 96.50 91 LYS A N 1
ATOM 751 C CA . LYS A 1 91 ? 0.547 -8.884 7.841 1.00 96.50 91 LYS A CA 1
ATOM 752 C C . LYS A 1 91 ? -0.601 -8.003 8.326 1.00 96.50 91 LYS A C 1
ATOM 754 O O . LYS A 1 91 ? -0.945 -8.031 9.504 1.00 96.50 91 LYS A O 1
ATOM 759 N N . PHE A 1 92 ? -1.206 -7.228 7.427 1.00 97.44 92 PHE A N 1
ATOM 760 C CA . PHE A 1 92 ? -2.343 -6.381 7.767 1.00 97.44 92 PHE A CA 1
ATOM 761 C C . PHE A 1 92 ? -3.555 -7.203 8.216 1.00 97.44 92 PHE A C 1
ATOM 763 O O . PHE A 1 92 ? -4.119 -6.924 9.272 1.00 97.44 92 PHE A O 1
ATOM 770 N N . TYR A 1 93 ? -3.949 -8.226 7.454 1.00 96.25 93 TYR A N 1
ATOM 771 C CA . TYR A 1 93 ? -5.103 -9.051 7.821 1.00 96.25 93 TYR A CA 1
ATOM 772 C C . TYR A 1 93 ? -4.878 -9.848 9.102 1.00 96.25 93 TYR A C 1
ATOM 774 O O . TYR A 1 93 ? -5.782 -9.916 9.932 1.00 96.25 93 TYR A O 1
ATOM 782 N N . GLU A 1 94 ? -3.683 -10.410 9.283 1.00 96.50 94 GLU A N 1
ATOM 783 C CA . GLU A 1 94 ? -3.308 -11.096 10.519 1.00 96.50 94 GLU A CA 1
ATOM 784 C C . GLU A 1 94 ? -3.410 -10.149 11.718 1.00 96.50 94 GLU A C 1
ATOM 786 O O . GLU A 1 94 ? -4.068 -10.462 12.710 1.00 96.50 94 GLU A O 1
ATOM 791 N N . TRP A 1 95 ? -2.846 -8.944 11.597 1.00 97.31 95 TRP A N 1
ATOM 792 C CA . TRP A 1 95 ? -2.926 -7.938 12.649 1.00 97.31 95 TRP A CA 1
ATOM 793 C C . TRP A 1 95 ? -4.373 -7.552 12.972 1.00 97.31 95 TRP A C 1
ATOM 795 O O . TRP A 1 95 ? -4.710 -7.433 14.148 1.00 97.31 95 TRP A O 1
ATOM 805 N N . VAL A 1 96 ? -5.239 -7.379 11.966 1.00 96.81 96 VAL A N 1
ATOM 806 C CA . VAL A 1 96 ? -6.657 -7.043 12.176 1.00 96.81 96 VAL A CA 1
ATOM 807 C C . VAL A 1 96 ? -7.400 -8.179 12.877 1.00 96.81 96 VAL A C 1
ATOM 809 O O . VAL A 1 96 ? -8.063 -7.924 13.881 1.00 96.81 96 VAL A O 1
ATOM 812 N N . ASN A 1 97 ? -7.273 -9.416 12.392 1.00 95.81 97 ASN A N 1
ATOM 813 C CA . ASN A 1 97 ? -7.930 -10.570 13.007 1.00 95.81 97 ASN A CA 1
ATOM 814 C C . ASN A 1 97 ? -7.524 -10.710 14.481 1.00 95.81 97 ASN A C 1
ATOM 816 O O . ASN A 1 97 ? -8.394 -10.820 15.340 1.00 95.81 97 ASN A O 1
ATOM 820 N N . ASN A 1 98 ? -6.225 -10.596 14.777 1.00 96.38 98 ASN A N 1
ATOM 821 C CA . ASN A 1 98 ? -5.698 -10.713 16.137 1.00 96.38 98 ASN A CA 1
ATOM 822 C C . ASN A 1 98 ? -6.094 -9.524 17.027 1.00 96.38 98 ASN A C 1
ATOM 824 O O . ASN A 1 98 ? -6.433 -9.702 18.192 1.00 96.38 98 ASN A O 1
ATOM 828 N N . SER A 1 99 ? -6.063 -8.296 16.498 1.00 95.44 99 SER A N 1
ATOM 829 C CA . SER A 1 99 ? -6.312 -7.081 17.294 1.00 95.44 99 SER A CA 1
ATOM 830 C C . SER A 1 99 ? -7.774 -6.885 17.669 1.00 95.44 99 SER A C 1
ATOM 832 O O . SER A 1 99 ? -8.064 -6.230 18.672 1.00 95.44 99 SER A O 1
ATOM 834 N N . TYR A 1 100 ? -8.683 -7.385 16.836 1.00 94.75 100 TYR A N 1
ATOM 835 C CA . TYR A 1 100 ? -10.122 -7.260 17.040 1.00 94.75 100 TYR A CA 1
ATOM 836 C C . TYR A 1 100 ? -10.771 -8.570 17.482 1.00 94.75 100 TYR A C 1
ATOM 838 O O . TYR A 1 100 ? -11.957 -8.541 17.787 1.00 94.75 100 TYR A O 1
ATOM 846 N N . ASP A 1 101 ? -10.029 -9.680 17.520 1.00 95.31 101 ASP A N 1
ATOM 847 C CA . ASP A 1 101 ? -10.568 -11.025 17.743 1.00 95.31 101 ASP A CA 1
ATOM 848 C C . ASP A 1 101 ? -11.763 -11.299 16.810 1.00 95.31 101 ASP A C 1
ATOM 850 O O . ASP A 1 101 ? -12.919 -11.433 17.221 1.00 95.31 101 ASP A O 1
ATOM 854 N N . ILE A 1 102 ? -11.492 -11.228 15.503 1.00 93.56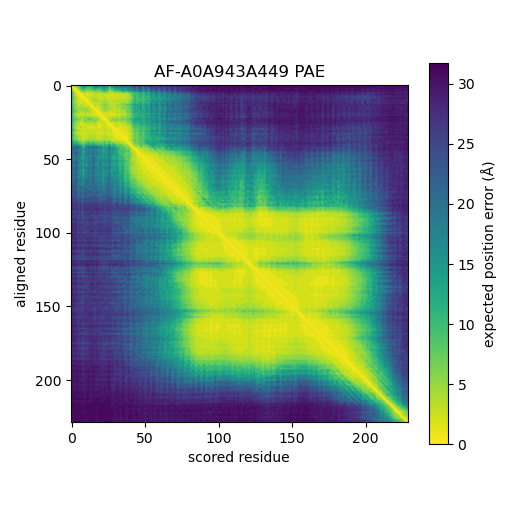 102 ILE A N 1
ATOM 855 C CA . ILE A 1 102 ? -12.486 -11.428 14.441 1.00 93.56 102 ILE A CA 1
ATOM 856 C C . ILE A 1 102 ? -11.951 -12.336 13.345 1.00 93.56 102 ILE A C 1
ATOM 858 O O . ILE A 1 102 ? -10.751 -12.420 13.105 1.00 93.56 102 ILE A O 1
ATOM 862 N N . ASN A 1 103 ? -12.883 -12.929 12.601 1.00 93.38 103 ASN A N 1
ATOM 863 C CA . ASN A 1 103 ? -12.610 -13.482 11.286 1.00 93.38 103 ASN A CA 1
ATOM 864 C C . ASN A 1 103 ? -13.202 -12.547 10.222 1.00 93.38 103 ASN A C 1
ATOM 866 O O . ASN A 1 103 ? -14.419 -12.328 10.181 1.00 93.38 103 ASN A O 1
ATOM 870 N N . LEU A 1 104 ? -12.345 -11.947 9.392 1.00 91.50 104 LEU A N 1
ATOM 871 C CA . LEU A 1 104 ? -12.774 -11.020 8.346 1.00 91.50 104 LEU A CA 1
ATOM 872 C C . LEU A 1 104 ? -13.737 -11.697 7.362 1.00 91.50 104 LEU A C 1
ATOM 874 O O . LEU A 1 104 ? -13.438 -12.709 6.73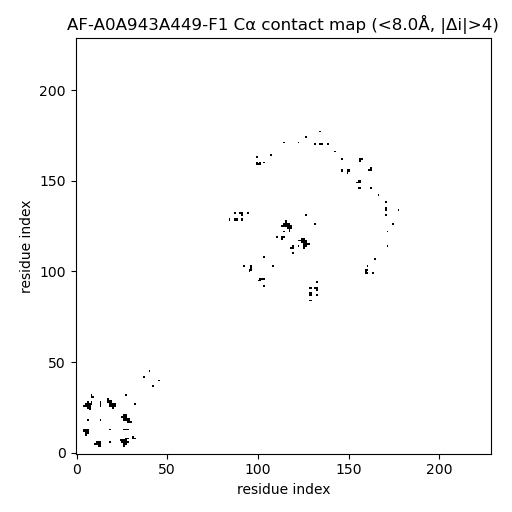1 1.00 91.50 104 LEU A O 1
ATOM 878 N N . THR A 1 105 ? -14.913 -11.096 7.196 1.00 93.25 105 THR A N 1
ATOM 879 C CA . THR A 1 105 ? -15.924 -11.582 6.254 1.00 93.25 105 THR A CA 1
ATOM 880 C C . THR A 1 105 ? -15.591 -11.163 4.823 1.00 93.25 105 THR A C 1
ATOM 882 O O . THR A 1 105 ? -14.828 -10.223 4.588 1.00 93.25 105 THR A O 1
ATOM 885 N N . LYS A 1 106 ? -16.247 -11.789 3.834 1.00 94.00 106 LYS A N 1
ATOM 886 C CA . LYS A 1 106 ? -16.166 -11.364 2.423 1.00 94.00 106 LYS A CA 1
ATOM 887 C C . LYS A 1 106 ? -16.429 -9.863 2.259 1.00 94.00 106 LYS A C 1
ATOM 889 O O . LYS A 1 106 ? -15.727 -9.195 1.508 1.00 94.00 106 LYS A O 1
ATOM 894 N N . TYR A 1 107 ? -17.411 -9.333 2.986 1.00 94.44 107 TYR A N 1
ATOM 895 C CA . TYR A 1 107 ? -17.728 -7.908 2.958 1.00 94.44 107 TYR A CA 1
ATOM 896 C C . TYR A 1 107 ? -16.582 -7.055 3.519 1.00 94.44 107 TYR A C 1
ATOM 898 O O . TYR A 1 107 ? -16.234 -6.040 2.922 1.00 94.44 107 TYR A O 1
ATOM 906 N N . ALA A 1 108 ? -15.926 -7.493 4.597 1.00 94.00 108 ALA A N 1
ATOM 907 C CA . ALA A 1 108 ? -14.781 -6.781 5.155 1.00 94.00 108 ALA A CA 1
ATOM 908 C C . ALA A 1 108 ? -13.617 -6.683 4.159 1.00 94.00 108 ALA A C 1
ATOM 910 O O . ALA A 1 108 ? -13.050 -5.604 3.984 1.00 94.00 108 ALA A O 1
ATOM 911 N N . PHE A 1 109 ? -13.322 -7.768 3.436 1.00 95.06 109 PHE A N 1
ATOM 912 C CA . PHE A 1 109 ? -12.316 -7.749 2.372 1.00 95.06 109 PHE A CA 1
ATOM 913 C C . PHE A 1 109 ? -12.655 -6.758 1.256 1.00 95.06 109 PHE A C 1
ATOM 915 O O . PHE A 1 109 ? -11.764 -6.044 0.802 1.00 95.06 109 PHE A O 1
ATOM 922 N N . VAL A 1 110 ? -13.925 -6.672 0.846 1.00 94.94 110 VAL A N 1
ATOM 923 C CA . VAL A 1 110 ? -14.373 -5.694 -0.160 1.00 94.94 110 VAL A CA 1
ATOM 924 C C . VAL A 1 110 ? -14.156 -4.267 0.338 1.00 94.94 110 VAL A C 1
ATOM 926 O O . VAL A 1 110 ? -13.560 -3.465 -0.373 1.00 94.94 110 VAL A O 1
ATOM 929 N N . ARG A 1 111 ? -14.550 -3.954 1.578 1.00 94.44 111 ARG A N 1
ATOM 930 C CA . ARG A 1 111 ? -14.366 -2.607 2.150 1.00 94.44 111 ARG A CA 1
ATOM 931 C C . ARG A 1 111 ? -12.896 -2.218 2.262 1.00 94.44 111 ARG A C 1
ATOM 933 O O . ARG A 1 111 ? -12.545 -1.080 1.970 1.00 94.44 111 ARG A O 1
ATOM 940 N N . ILE A 1 112 ? -12.032 -3.155 2.647 1.00 96.00 112 ILE A N 1
ATOM 941 C CA . ILE A 1 112 ? -10.584 -2.918 2.668 1.00 96.00 112 ILE A CA 1
ATOM 942 C C . ILE A 1 112 ? -10.070 -2.688 1.242 1.00 96.00 112 ILE A C 1
ATOM 944 O O . ILE A 1 112 ? -9.328 -1.738 1.018 1.00 96.00 112 ILE A O 1
ATOM 948 N N . ALA A 1 113 ? -10.492 -3.500 0.268 1.00 94.62 113 ALA A N 1
ATOM 949 C CA . ALA A 1 113 ? -10.084 -3.337 -1.126 1.00 94.62 113 ALA A CA 1
ATOM 950 C C . ALA A 1 113 ? -10.510 -1.978 -1.705 1.00 94.62 113 ALA A C 1
ATOM 952 O O . ALA A 1 113 ? -9.729 -1.354 -2.415 1.00 94.62 113 ALA A O 1
ATOM 953 N N . GLU A 1 114 ? -11.698 -1.476 -1.364 1.00 95.44 114 GLU A N 1
ATOM 954 C CA . GLU A 1 114 ? -12.132 -0.128 -1.752 1.00 95.44 114 GLU A CA 1
ATOM 955 C C . GLU A 1 114 ? -11.209 0.962 -1.191 1.00 95.44 114 GLU A C 1
ATOM 957 O O . GLU A 1 114 ? -10.908 1.934 -1.881 1.00 95.44 114 GLU A O 1
ATOM 962 N N . VAL A 1 115 ? -10.737 0.811 0.052 1.00 96.44 115 VAL A N 1
ATOM 963 C CA . VAL A 1 115 ? -9.784 1.751 0.665 1.00 96.44 115 VAL A CA 1
ATOM 964 C C . VAL A 1 115 ? -8.424 1.670 -0.023 1.00 96.44 115 VAL A C 1
ATOM 966 O O . VAL A 1 115 ? -7.843 2.704 -0.353 1.00 96.44 115 VAL A O 1
ATOM 969 N N . VAL A 1 116 ? -7.936 0.458 -0.295 1.00 95.44 116 VAL A N 1
ATOM 970 C CA . VAL A 1 116 ? -6.648 0.254 -0.974 1.00 95.44 116 VAL A CA 1
ATOM 971 C C . VAL A 1 116 ? -6.670 0.790 -2.401 1.00 95.44 116 VAL A C 1
ATOM 973 O O . VAL A 1 116 ? -5.711 1.420 -2.835 1.00 95.44 116 VAL A O 1
ATOM 976 N N . ASN A 1 117 ? -7.785 0.620 -3.107 1.00 93.69 117 ASN A N 1
ATOM 977 C CA . ASN A 1 117 ? -7.954 1.106 -4.474 1.00 93.69 117 ASN A CA 1
ATOM 978 C C . ASN A 1 117 ? -8.351 2.590 -4.545 1.00 93.69 117 ASN A C 1
ATOM 980 O O . ASN A 1 117 ? -8.437 3.143 -5.638 1.00 93.69 117 ASN A O 1
ATOM 984 N N . GLY A 1 118 ? -8.627 3.238 -3.407 1.00 93.75 118 GLY A N 1
ATOM 985 C CA . GLY A 1 118 ? -9.056 4.638 -3.355 1.00 93.75 118 GLY A CA 1
ATOM 986 C C . GLY A 1 118 ? -10.487 4.881 -3.841 1.00 93.75 118 GLY A C 1
ATOM 987 O O . GLY A 1 118 ? -10.866 6.024 -4.066 1.00 93.75 118 GLY A O 1
ATOM 988 N N . THR A 1 119 ? -11.293 3.829 -4.001 1.00 93.56 119 THR A N 1
ATOM 989 C CA . THR A 1 119 ? -12.704 3.922 -4.413 1.00 93.56 119 THR A CA 1
ATOM 990 C C . THR A 1 119 ? -13.656 4.057 -3.225 1.00 93.56 119 THR A C 1
ATOM 992 O O . THR A 1 119 ? -14.861 4.239 -3.401 1.00 93.56 119 THR A O 1
ATOM 995 N N . TYR A 1 120 ? -13.139 3.960 -2.000 1.00 91.31 120 TYR A N 1
ATOM 996 C CA . TYR A 1 120 ? -13.917 4.175 -0.790 1.00 91.31 120 TYR A CA 1
ATOM 997 C C . TYR A 1 120 ? -14.347 5.644 -0.662 1.00 91.31 120 TYR A C 1
ATOM 999 O O . TYR A 1 120 ? -13.578 6.573 -0.914 1.00 91.31 120 TYR A O 1
ATOM 1007 N N . LYS A 1 121 ? -15.593 5.868 -0.234 1.00 84.88 121 LYS A N 1
ATOM 1008 C CA . LYS A 1 121 ? -16.203 7.204 -0.166 1.00 84.88 121 LYS A CA 1
ATOM 1009 C C . LYS A 1 121 ? -15.338 8.192 0.627 1.00 84.88 121 LYS A C 1
ATOM 1011 O O . LYS A 1 121 ? -15.054 7.970 1.801 1.00 84.88 121 LYS A O 1
ATOM 1016 N N . GLY A 1 122 ? -15.015 9.324 -0.000 1.00 78.81 122 GLY A N 1
ATOM 1017 C CA . GLY A 1 122 ? -14.278 10.425 0.627 1.00 78.81 122 GLY A CA 1
ATOM 1018 C C . GLY A 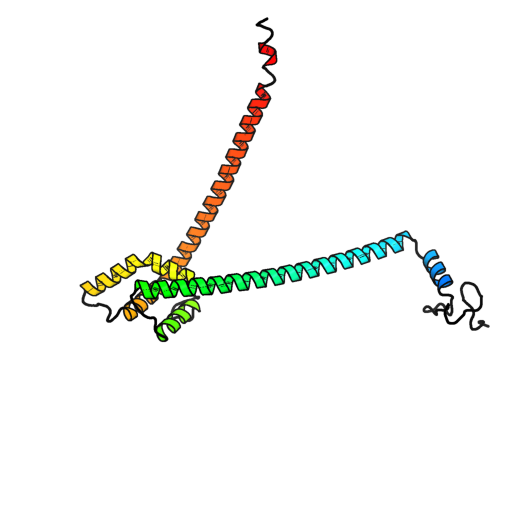1 122 ? -12.754 10.309 0.544 1.00 78.81 122 GLY A C 1
ATOM 1019 O O . GLY A 1 122 ? -12.071 11.211 1.025 1.00 78.81 122 GLY A O 1
ATOM 1020 N N . LEU A 1 123 ? -12.216 9.256 -0.080 1.00 88.44 123 LEU A N 1
ATOM 1021 C CA . LEU A 1 123 ? -10.795 9.170 -0.415 1.00 88.44 123 LEU A CA 1
ATOM 1022 C C . LEU A 1 123 ? -10.509 9.826 -1.769 1.00 88.44 123 LEU A C 1
ATOM 1024 O O . LEU A 1 123 ? -11.292 9.722 -2.708 1.00 88.44 123 LEU A O 1
ATOM 1028 N N . LYS A 1 124 ? -9.371 10.522 -1.846 1.00 86.88 124 LYS A N 1
ATOM 1029 C CA . LYS A 1 124 ? -8.831 11.086 -3.096 1.00 86.88 124 LYS A CA 1
ATOM 1030 C C . LYS A 1 124 ? -7.893 10.114 -3.809 1.00 86.88 124 LYS A C 1
ATOM 1032 O O . LYS A 1 124 ? -7.698 10.222 -5.012 1.00 86.88 124 LYS A O 1
ATOM 1037 N N . GLU A 1 125 ? -7.293 9.204 -3.052 1.00 92.06 125 GLU A N 1
ATOM 1038 C CA . GLU A 1 125 ? -6.334 8.210 -3.522 1.00 92.06 125 GLU A CA 1
ATOM 1039 C C . GLU A 1 125 ? -6.367 6.985 -2.597 1.00 92.06 125 GLU A C 1
ATOM 1041 O O . GLU A 1 125 ? -6.907 7.051 -1.490 1.00 92.06 125 GLU A O 1
ATOM 1046 N N . GLY A 1 126 ? -5.811 5.867 -3.062 1.00 93.88 126 GLY A N 1
ATOM 1047 C CA . GLY A 1 126 ? -5.757 4.619 -2.305 1.00 93.88 126 GLY A CA 1
ATOM 1048 C C . GLY A 1 126 ? -4.725 4.624 -1.179 1.00 93.88 126 GLY A C 1
ATOM 1049 O O . GLY A 1 126 ? -3.715 5.321 -1.249 1.00 93.88 126 GLY A O 1
ATOM 1050 N N . ILE A 1 127 ? -4.969 3.813 -0.149 1.00 95.56 127 ILE A N 1
ATOM 1051 C CA . ILE A 1 127 ? -4.045 3.616 0.978 1.00 95.56 127 ILE A CA 1
ATOM 1052 C C . ILE A 1 127 ? -3.410 2.229 0.866 1.00 95.56 127 ILE A C 1
ATOM 1054 O O . ILE A 1 127 ? -4.123 1.231 0.886 1.00 95.56 127 ILE A O 1
ATOM 1058 N N . SER A 1 128 ? -2.081 2.131 0.788 1.00 95.25 128 SER A N 1
ATOM 1059 C CA . SER A 1 128 ? -1.412 0.821 0.732 1.00 95.25 128 SER A CA 1
ATOM 1060 C C . SER A 1 128 ? -1.666 -0.010 2.000 1.00 95.25 128 SER A C 1
ATOM 1062 O O . SER A 1 128 ? -1.917 0.534 3.077 1.00 95.25 128 SER A O 1
ATOM 1064 N N . TYR A 1 129 ? -1.552 -1.340 1.903 1.00 96.19 129 TYR A N 1
ATOM 1065 C CA . TYR A 1 129 ? -1.669 -2.225 3.073 1.00 96.19 129 TYR A CA 1
ATOM 1066 C C . TYR A 1 129 ? -0.643 -1.903 4.167 1.00 96.19 129 TYR A C 1
ATOM 1068 O O . TYR A 1 129 ? -0.960 -1.972 5.353 1.00 96.19 129 TYR A O 1
ATOM 1076 N N . GLU A 1 130 ? 0.569 -1.516 3.767 1.00 95.06 130 GLU A N 1
ATOM 1077 C CA . GLU A 1 130 ? 1.623 -1.069 4.680 1.00 95.06 130 GLU A CA 1
ATOM 1078 C C . GLU A 1 130 ? 1.197 0.175 5.462 1.00 95.06 130 GLU A C 1
ATOM 1080 O O . GLU A 1 130 ? 1.270 0.203 6.691 1.00 95.06 130 GLU A O 1
ATOM 1085 N N . ASP A 1 131 ? 0.697 1.189 4.753 1.00 96.00 131 ASP A N 1
ATOM 1086 C CA . ASP A 1 131 ? 0.277 2.444 5.365 1.00 96.00 131 ASP A CA 1
ATOM 1087 C C . ASP A 1 131 ? -0.940 2.224 6.265 1.00 96.00 131 ASP A C 1
ATOM 1089 O O . ASP A 1 131 ? -0.970 2.754 7.376 1.00 96.00 131 ASP A O 1
ATOM 1093 N N . LEU A 1 132 ? -1.895 1.381 5.851 1.00 96.88 132 LEU A N 1
ATOM 1094 C CA . LEU A 1 132 ? -3.008 0.963 6.703 1.00 96.88 132 LEU A CA 1
ATOM 1095 C C . LEU A 1 132 ? -2.503 0.337 8.003 1.00 96.88 132 LEU A C 1
ATOM 1097 O O . LEU A 1 132 ? -2.890 0.796 9.078 1.00 96.88 132 LEU A O 1
ATOM 1101 N N . LEU A 1 133 ? -1.617 -0.658 7.926 1.00 97.31 133 LEU A N 1
ATOM 1102 C CA . LEU A 1 133 ? -1.063 -1.324 9.105 1.00 97.31 133 LEU A CA 1
ATOM 1103 C C . LEU A 1 133 ? -0.396 -0.323 10.056 1.00 97.31 133 LEU A C 1
ATOM 1105 O O . LEU A 1 133 ? -0.717 -0.292 11.246 1.00 97.31 133 LEU A O 1
ATOM 1109 N N . ILE A 1 134 ? 0.471 0.546 9.530 1.00 97.00 134 ILE A N 1
ATOM 1110 C CA . ILE A 1 134 ? 1.162 1.568 10.325 1.00 97.00 134 ILE A CA 1
ATOM 1111 C C . ILE A 1 134 ? 0.154 2.524 10.970 1.00 97.00 134 ILE A C 1
ATOM 1113 O O . ILE A 1 134 ? 0.272 2.848 12.153 1.00 97.00 134 ILE A O 1
ATOM 1117 N N . MET A 1 135 ? -0.839 3.002 10.219 1.00 97.12 135 MET A N 1
ATOM 1118 C CA . MET A 1 135 ? -1.841 3.932 10.738 1.00 97.12 135 MET A CA 1
ATOM 1119 C C . MET A 1 135 ? -2.665 3.310 11.862 1.00 97.12 135 MET A C 1
ATOM 1121 O O . MET A 1 135 ? -2.852 3.950 12.899 1.00 97.12 135 MET A O 1
ATOM 1125 N N . PHE A 1 136 ? -3.114 2.070 11.682 1.00 97.56 136 PHE A N 1
ATOM 1126 C CA . PHE A 1 136 ? -3.843 1.322 12.699 1.00 97.56 136 PHE A CA 1
ATOM 1127 C C . PHE A 1 136 ? -3.005 1.127 13.965 1.00 97.56 136 PHE A C 1
ATOM 1129 O O . PHE A 1 136 ? -3.467 1.458 15.055 1.00 97.56 136 PHE A O 1
ATOM 1136 N N . GLN A 1 137 ? -1.750 0.694 13.831 1.00 96.38 137 GLN A N 1
ATOM 1137 C CA . GLN A 1 137 ? -0.838 0.527 14.964 1.00 96.38 137 GLN A CA 1
ATOM 1138 C C . GLN A 1 137 ? -0.596 1.849 15.703 1.00 96.38 137 GLN A C 1
ATOM 1140 O O . GLN A 1 137 ? -0.747 1.916 16.922 1.00 96.38 137 GLN A O 1
ATOM 1145 N N . LYS A 1 138 ? -0.304 2.937 14.976 1.00 95.31 138 LYS A N 1
ATOM 1146 C CA . LYS A 1 138 ? -0.078 4.266 15.574 1.00 95.31 138 LYS A CA 1
ATOM 1147 C C . LYS A 1 138 ? -1.320 4.823 16.266 1.00 95.31 138 LYS A C 1
ATOM 1149 O O . LYS A 1 138 ? -1.192 5.608 17.201 1.00 95.31 138 LYS A O 1
ATOM 1154 N N . GLN A 1 139 ? -2.514 4.481 15.786 1.00 95.75 139 GLN A N 1
ATOM 1155 C CA . GLN A 1 139 ? -3.773 4.968 16.345 1.00 95.75 139 GLN A CA 1
ATOM 1156 C C . GLN A 1 139 ? -4.409 3.996 17.338 1.00 95.75 139 GLN A C 1
ATOM 1158 O O . GLN A 1 139 ? -5.404 4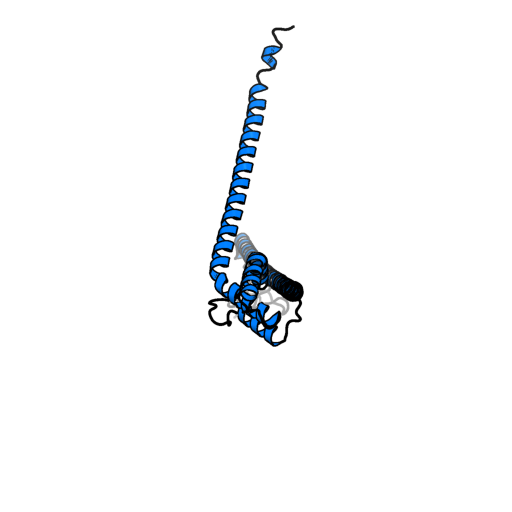.376 17.945 1.00 95.75 139 GLN A O 1
ATOM 1163 N N . LYS A 1 140 ? -3.846 2.801 17.558 1.00 95.44 140 LYS A N 1
ATOM 1164 C CA . LYS A 1 140 ? -4.475 1.733 18.349 1.00 95.44 140 LYS A CA 1
ATOM 1165 C C . LYS A 1 140 ? -4.952 2.212 19.718 1.00 95.44 140 LYS A C 1
ATOM 1167 O O . LYS A 1 140 ? -6.132 2.086 20.016 1.00 95.44 140 LYS A O 1
ATOM 1172 N N . SER A 1 141 ? -4.083 2.878 20.480 1.00 96.56 141 SER A N 1
ATOM 1173 C CA . SER A 1 141 ? -4.441 3.432 21.794 1.00 96.56 141 SER A CA 1
ATOM 1174 C C . SER A 1 141 ? -5.580 4.460 21.719 1.00 96.56 141 SER A C 1
ATOM 1176 O O . SER A 1 141 ? -6.478 4.462 22.558 1.00 96.56 141 SER A O 1
ATOM 1178 N N . ASN A 1 142 ? -5.599 5.307 20.683 1.00 96.81 142 ASN A N 1
ATOM 1179 C CA . ASN A 1 142 ? -6.685 6.269 20.493 1.00 96.81 142 ASN A CA 1
ATOM 1180 C C . ASN A 1 142 ? -8.002 5.575 20.129 1.00 96.81 142 ASN A C 1
ATOM 1182 O O . ASN A 1 142 ? -9.051 5.989 20.612 1.00 96.81 142 ASN A O 1
ATOM 1186 N N . LEU A 1 143 ? -7.955 4.551 19.275 1.00 97.44 143 LEU A N 1
ATOM 1187 C CA . LEU A 1 143 ? -9.125 3.770 18.871 1.00 97.44 143 LEU A CA 1
ATOM 1188 C C . LEU A 1 143 ? -9.700 2.981 20.055 1.00 97.44 143 LEU A C 1
ATOM 1190 O O . LEU A 1 143 ? -10.911 2.994 20.264 1.00 97.44 143 LEU A O 1
ATOM 1194 N N . ASP A 1 144 ? -8.839 2.374 20.876 1.00 97.00 144 ASP A N 1
ATOM 1195 C CA . ASP A 1 144 ? -9.224 1.711 22.128 1.00 97.00 144 ASP A CA 1
ATOM 1196 C C . ASP A 1 144 ? -9.920 2.690 23.076 1.00 97.00 144 ASP A C 1
ATOM 1198 O O . ASP A 1 144 ? -11.044 2.440 23.505 1.00 97.00 144 ASP A O 1
ATOM 1202 N N . ARG A 1 145 ? -9.330 3.872 23.290 1.00 97.62 145 ARG A N 1
ATOM 1203 C CA . ARG A 1 145 ? -9.935 4.917 24.126 1.00 97.62 145 ARG A CA 1
ATOM 1204 C C . ARG A 1 145 ? -11.314 5.352 23.623 1.00 97.62 145 ARG A C 1
ATOM 1206 O O . ARG A 1 145 ? -12.218 5.559 24.427 1.00 97.62 145 ARG A O 1
ATOM 1213 N N . I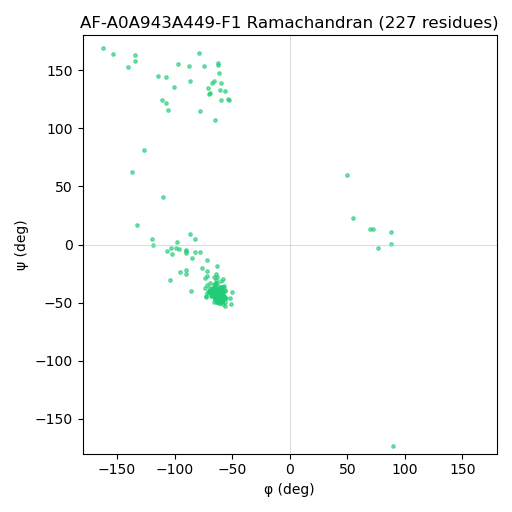LE A 1 146 ? -11.492 5.491 22.306 1.00 96.56 146 ILE A N 1
ATOM 1214 C CA . ILE A 1 146 ? -12.795 5.837 21.713 1.00 96.56 146 ILE A CA 1
ATOM 1215 C C . ILE A 1 146 ? -13.820 4.721 21.958 1.00 96.56 146 ILE A C 1
ATOM 1217 O O . ILE A 1 146 ? -14.985 5.012 22.245 1.00 96.56 146 ILE A O 1
ATOM 1221 N N . ALA A 1 147 ? -13.408 3.458 21.843 1.00 96.31 147 ALA A N 1
ATOM 1222 C CA . ALA A 1 147 ? -14.272 2.314 22.110 1.00 96.31 147 ALA A CA 1
ATOM 1223 C C . ALA A 1 147 ? -14.691 2.249 23.588 1.00 96.31 147 ALA A C 1
ATOM 1225 O O . ALA A 1 147 ? -15.880 2.090 23.876 1.00 96.31 147 ALA A O 1
ATOM 1226 N N . ASP A 1 148 ? -13.754 2.471 24.508 1.00 97.00 148 ASP A N 1
ATOM 1227 C CA . ASP A 1 148 ? -14.022 2.511 25.947 1.00 97.00 148 ASP A CA 1
ATOM 1228 C C . ASP A 1 148 ? -14.958 3.669 26.318 1.00 97.00 148 ASP A C 1
ATOM 1230 O O . ASP A 1 148 ? -15.918 3.488 27.069 1.00 97.00 148 ASP A O 1
ATOM 1234 N N . ASP A 1 149 ? -14.744 4.856 25.740 1.00 96.94 149 ASP A N 1
ATOM 1235 C CA . ASP A 1 149 ? -15.632 6.010 25.911 1.00 96.94 149 ASP A CA 1
ATOM 1236 C C . ASP A 1 149 ? -17.059 5.714 25.441 1.00 96.94 149 ASP A C 1
ATOM 1238 O O . ASP A 1 149 ? -18.028 6.073 26.114 1.00 96.94 149 ASP A O 1
ATOM 1242 N N . LYS A 1 150 ? -17.203 5.050 24.291 1.00 96.12 150 LYS A N 1
ATOM 1243 C CA . LYS A 1 150 ? -18.505 4.628 23.763 1.00 96.12 150 LYS A CA 1
ATOM 1244 C C . LYS A 1 150 ? -19.195 3.641 24.695 1.00 96.12 150 LYS A C 1
ATOM 1246 O O . LYS A 1 150 ? -20.380 3.821 24.973 1.00 96.12 150 LYS A O 1
ATOM 1251 N N . LYS A 1 151 ? -18.452 2.665 25.222 1.00 95.75 151 LYS A N 1
ATOM 1252 C CA . LYS A 1 151 ? -18.963 1.695 26.194 1.00 95.75 151 LYS A CA 1
ATOM 1253 C C . LYS A 1 151 ? -19.455 2.375 27.470 1.00 95.75 151 LYS A C 1
ATOM 1255 O O . LYS A 1 151 ? -20.590 2.154 27.877 1.00 95.75 151 LYS A O 1
ATOM 1260 N N . ARG A 1 152 ? -18.660 3.284 28.048 1.00 96.25 152 ARG A N 1
ATOM 1261 C CA . ARG A 1 152 ? -19.047 4.054 29.248 1.00 96.25 152 ARG A CA 1
ATOM 1262 C C . ARG A 1 152 ? -20.305 4.899 29.051 1.00 96.25 152 ARG A C 1
ATOM 1264 O O . ARG A 1 152 ? -21.058 5.097 29.994 1.00 96.25 152 ARG A O 1
ATOM 1271 N N . LYS A 1 153 ? -20.542 5.386 27.831 1.00 96.44 153 LYS A N 1
ATOM 1272 C CA . LYS A 1 153 ? -21.728 6.179 27.464 1.00 96.44 153 LYS A CA 1
ATOM 1273 C C . LYS A 1 153 ? -22.935 5.327 27.046 1.00 96.44 153 LYS A C 1
ATOM 1275 O O . LYS A 1 153 ? -23.882 5.883 26.497 1.00 96.44 153 LYS A O 1
ATOM 1280 N N . GLY A 1 154 ? -22.887 4.004 27.219 1.00 94.69 154 GLY A N 1
ATOM 1281 C CA . GLY A 1 154 ? -23.965 3.091 26.818 1.00 94.69 154 GLY A CA 1
ATOM 1282 C C . GLY A 1 154 ? -24.142 2.934 25.301 1.00 94.69 154 GLY A C 1
ATOM 1283 O O . GLY A 1 154 ? -25.147 2.398 24.854 1.00 94.69 154 GLY A O 1
ATOM 1284 N N . ASN A 1 155 ? -23.177 3.393 24.497 1.00 94.94 155 ASN A N 1
ATOM 1285 C CA . ASN A 1 155 ? -23.188 3.333 23.031 1.00 94.94 155 ASN A CA 1
ATOM 1286 C C . ASN A 1 155 ? -22.146 2.332 22.508 1.00 94.94 155 ASN A C 1
ATOM 1288 O O . ASN A 1 155 ? -21.407 2.626 21.560 1.00 94.94 155 ASN A O 1
ATOM 1292 N N . GLU A 1 156 ? -22.025 1.183 23.173 1.00 95.50 156 GLU A N 1
ATOM 1293 C CA . GLU A 1 156 ? -21.051 0.158 22.808 1.00 95.50 156 GLU A CA 1
ATOM 1294 C C . GLU A 1 156 ? -21.296 -0.416 21.407 1.00 95.50 156 GLU A C 1
ATOM 1296 O O . GLU A 1 156 ? -22.400 -0.388 20.854 1.00 95.50 156 GLU A O 1
ATOM 1301 N N . PHE A 1 157 ? -20.229 -0.923 20.793 1.00 95.56 157 PHE A N 1
ATOM 1302 C CA . PHE A 1 157 ? -20.341 -1.572 19.496 1.00 95.56 157 PHE A CA 1
ATOM 1303 C C . PHE A 1 157 ? -21.059 -2.911 19.643 1.00 95.56 157 PHE A C 1
ATOM 1305 O O . PHE A 1 157 ? -20.692 -3.718 20.488 1.00 95.56 157 PHE A O 1
ATOM 1312 N N . LYS A 1 158 ? -22.014 -3.192 18.748 1.00 94.56 158 LYS A N 1
ATOM 1313 C CA . LYS A 1 158 ? -22.766 -4.461 18.770 1.00 94.56 158 LYS A CA 1
ATOM 1314 C C . LYS A 1 158 ? -21.872 -5.704 18.659 1.00 94.56 158 LYS A C 1
ATOM 1316 O O . LYS A 1 158 ? -22.266 -6.774 19.097 1.00 94.56 158 LYS A O 1
ATOM 1321 N N . ASN A 1 159 ? -20.727 -5.585 17.983 1.00 94.69 159 ASN A N 1
ATOM 1322 C CA . ASN A 1 159 ? -19.721 -6.638 17.856 1.00 94.69 159 ASN A CA 1
ATOM 1323 C C . ASN A 1 159 ? -18.367 -6.049 17.418 1.00 94.69 159 ASN A C 1
ATOM 1325 O O . ASN A 1 159 ? -18.282 -4.896 16.975 1.00 94.69 159 ASN A O 1
ATOM 1329 N N . ASN A 1 160 ? -17.317 -6.869 17.493 1.00 95.38 160 ASN A N 1
ATOM 1330 C CA . ASN A 1 160 ? -15.953 -6.484 17.123 1.00 95.38 160 ASN A CA 1
ATOM 1331 C C . ASN A 1 160 ? -15.807 -6.120 15.635 1.00 95.38 160 ASN A C 1
ATOM 1333 O O . ASN A 1 160 ? -14.995 -5.267 15.284 1.00 95.38 160 ASN A O 1
ATOM 1337 N N . LEU A 1 161 ? -16.634 -6.691 14.752 1.00 95.81 161 LEU A N 1
ATOM 1338 C CA . LEU A 1 161 ? -16.611 -6.364 13.324 1.00 95.81 161 LEU A CA 1
ATOM 1339 C C . LEU A 1 161 ? -17.137 -4.942 13.050 1.00 95.81 161 LEU A C 1
ATOM 1341 O O . LEU A 1 161 ? -16.563 -4.200 12.257 1.00 95.81 161 LEU A O 1
ATOM 1345 N N . ASN A 1 162 ? -18.193 -4.523 13.748 1.00 95.62 162 ASN A N 1
ATOM 1346 C CA . ASN A 1 162 ? -18.721 -3.160 13.681 1.00 95.62 162 ASN A CA 1
ATOM 1347 C C . ASN A 1 162 ? -17.726 -2.148 14.241 1.00 95.62 162 ASN A C 1
ATOM 1349 O O . ASN A 1 162 ? -17.583 -1.055 13.690 1.00 95.62 162 ASN A O 1
ATOM 1353 N N . ARG A 1 163 ? -17.015 -2.528 15.307 1.00 96.50 163 ARG A N 1
ATOM 1354 C CA . ARG A 1 163 ? -15.893 -1.749 15.825 1.00 96.50 163 ARG A CA 1
ATOM 1355 C C . ARG A 1 163 ? -14.801 -1.591 14.763 1.00 96.50 163 ARG A C 1
ATOM 1357 O O . ARG A 1 163 ? -14.392 -0.467 14.498 1.00 96.50 163 ARG A O 1
ATOM 1364 N N . PHE A 1 164 ? -14.391 -2.677 14.107 1.00 97.44 164 PHE A N 1
ATOM 1365 C CA . PHE A 1 164 ? -13.410 -2.625 13.022 1.00 97.44 164 PHE A CA 1
ATOM 1366 C C . PHE A 1 164 ? -13.840 -1.680 11.888 1.00 97.44 164 PHE A C 1
ATOM 1368 O O . PHE A 1 164 ? -13.047 -0.843 11.462 1.00 97.44 164 PHE A O 1
ATOM 1375 N N . TYR A 1 165 ? -15.095 -1.742 11.425 1.00 96.12 165 TYR A N 1
ATOM 1376 C CA . TYR A 1 165 ? -15.577 -0.825 10.382 1.00 96.12 165 TYR A CA 1
ATOM 1377 C C . TYR A 1 165 ? -15.563 0.640 10.816 1.00 96.12 165 TYR A C 1
ATOM 1379 O O . TYR A 1 165 ? -15.240 1.517 10.011 1.00 96.12 165 TYR A O 1
ATOM 1387 N N . PHE A 1 166 ? -15.906 0.910 12.075 1.00 96.56 166 PHE A N 1
ATOM 1388 C CA . PHE A 1 166 ? -15.828 2.254 12.632 1.00 96.56 166 PHE A CA 1
ATOM 1389 C C . PHE A 1 166 ? -14.379 2.752 12.660 1.00 96.56 166 PHE A C 1
ATOM 1391 O O . PHE A 1 166 ? -14.088 3.837 12.157 1.00 96.56 166 PHE A O 1
ATOM 1398 N N . ASP A 1 167 ? -13.467 1.937 13.182 1.00 97.00 167 ASP A N 1
ATOM 1399 C CA . ASP A 1 167 ? -12.051 2.277 13.270 1.00 97.00 167 ASP A CA 1
ATOM 1400 C C . ASP A 1 167 ? -11.438 2.475 11.878 1.00 97.00 167 ASP A C 1
ATOM 1402 O O . ASP A 1 167 ? -10.717 3.448 11.663 1.00 97.00 167 ASP A O 1
ATOM 1406 N N . LEU A 1 168 ? -11.797 1.639 10.897 1.00 96.06 168 LEU A N 1
ATOM 1407 C CA . LEU A 1 168 ? -11.392 1.806 9.499 1.00 96.06 168 LEU A CA 1
ATOM 1408 C C . LEU A 1 168 ? -11.821 3.172 8.948 1.00 96.06 168 LEU A C 1
ATOM 1410 O O . LEU A 1 168 ? -11.014 3.856 8.322 1.00 96.06 168 LEU A O 1
ATOM 1414 N N . ALA A 1 169 ? -13.052 3.612 9.217 1.00 94.88 169 ALA A N 1
ATOM 1415 C CA . ALA A 1 169 ? -13.516 4.933 8.796 1.00 94.88 169 ALA A CA 1
ATOM 1416 C C . ALA A 1 169 ? -12.727 6.072 9.472 1.00 94.88 169 ALA A C 1
ATOM 1418 O O . ALA A 1 169 ? -12.382 7.057 8.815 1.00 94.88 169 ALA A O 1
ATOM 1419 N N . VAL A 1 170 ? -12.388 5.930 10.760 1.00 95.25 170 VAL A N 1
ATOM 1420 C CA . VAL A 1 170 ? -11.540 6.894 11.486 1.00 95.25 170 VAL A CA 1
ATOM 1421 C C . VAL A 1 170 ? -10.130 6.951 10.892 1.00 95.25 170 VAL A C 1
ATOM 1423 O O . VAL A 1 170 ? -9.584 8.043 10.722 1.00 95.25 170 VAL A O 1
ATOM 1426 N N . ILE A 1 171 ? -9.540 5.798 10.570 1.00 95.81 171 ILE A N 1
ATOM 1427 C CA . ILE A 1 171 ? -8.224 5.700 9.927 1.00 95.81 171 ILE A CA 1
ATOM 1428 C C . ILE A 1 171 ? -8.243 6.393 8.568 1.00 95.81 171 ILE A C 1
ATOM 1430 O O . ILE A 1 171 ? -7.411 7.266 8.327 1.00 95.81 171 ILE A O 1
ATOM 1434 N N . VAL A 1 172 ? -9.230 6.084 7.725 1.00 95.00 172 VAL A N 1
ATOM 1435 C CA . VAL A 1 172 ? -9.406 6.719 6.412 1.00 95.00 172 VAL A CA 1
ATOM 1436 C C . VAL A 1 172 ? -9.488 8.243 6.540 1.00 95.00 172 VAL A C 1
ATOM 1438 O O . VAL A 1 172 ? -8.770 8.958 5.844 1.00 95.00 172 VAL A O 1
ATOM 1441 N N . GLY A 1 173 ? -10.273 8.756 7.495 1.00 93.88 173 GLY A N 1
ATOM 1442 C CA . GLY A 1 173 ? -10.388 10.198 7.744 1.00 93.88 173 GLY A CA 1
ATOM 1443 C C . GLY A 1 173 ? -9.088 10.879 8.198 1.00 93.88 173 GLY A C 1
ATOM 1444 O O . GLY A 1 173 ? -8.959 12.096 8.092 1.00 93.88 173 GLY A O 1
ATOM 1445 N N . LYS A 1 174 ? -8.100 10.117 8.683 1.00 93.81 174 LYS A N 1
ATOM 1446 C CA . LYS A 1 174 ? -6.790 10.622 9.127 1.00 93.81 174 LYS A CA 1
ATOM 1447 C C . LYS A 1 174 ? -5.691 10.487 8.070 1.00 93.81 174 LYS A C 1
ATOM 1449 O O . LYS A 1 174 ? -4.547 10.853 8.354 1.00 93.81 174 LYS A O 1
ATOM 1454 N N . TYR A 1 175 ? -6.000 9.987 6.874 1.00 95.06 175 TYR A N 1
ATOM 1455 C CA . TYR A 1 175 ? -4.976 9.662 5.882 1.00 95.06 175 TYR A CA 1
ATOM 1456 C C . TYR A 1 175 ? -4.174 10.877 5.400 1.00 95.06 175 TYR A C 1
ATOM 1458 O O . TYR A 1 175 ? -2.945 10.825 5.350 1.00 95.06 175 TYR A O 1
ATOM 1466 N N . ASP A 1 176 ? -4.825 12.016 5.159 1.00 93.19 176 ASP A N 1
ATOM 1467 C CA . ASP A 1 176 ? -4.124 13.245 4.763 1.00 93.19 176 ASP A CA 1
ATOM 1468 C C . ASP A 1 176 ? -3.123 13.722 5.829 1.00 93.19 176 ASP A C 1
ATOM 1470 O O . ASP A 1 176 ? -1.998 14.117 5.509 1.00 93.19 176 ASP A O 1
ATOM 1474 N N . SER A 1 177 ? -3.491 13.628 7.109 1.00 93.62 177 SER A N 1
ATOM 1475 C CA . SER A 1 177 ? -2.593 13.940 8.227 1.00 93.62 177 SER A CA 1
ATOM 1476 C C . SER A 1 177 ? -1.435 12.947 8.320 1.00 93.62 177 SER A C 1
ATOM 1478 O O . SER A 1 177 ? -0.298 13.346 8.577 1.00 93.62 177 SER A O 1
ATOM 1480 N N . TYR A 1 178 ? -1.697 11.661 8.071 1.00 95.38 178 TYR A N 1
ATOM 1481 C CA . TYR A 1 178 ? -0.656 10.639 8.031 1.00 95.38 178 TYR A CA 1
ATOM 1482 C C . TYR A 1 178 ? 0.359 10.896 6.912 1.00 95.38 178 TYR A C 1
ATOM 1484 O O . TYR A 1 178 ? 1.559 10.829 7.170 1.00 95.38 178 TYR A O 1
ATOM 1492 N N . LYS A 1 179 ? -0.080 11.275 5.705 1.00 94.31 179 LYS A N 1
ATOM 1493 C CA . LYS A 1 179 ? 0.833 11.626 4.604 1.00 94.31 179 LYS A CA 1
ATOM 1494 C C . LYS A 1 179 ? 1.759 12.784 4.967 1.00 94.31 179 LYS A C 1
ATOM 1496 O O . LYS A 1 179 ? 2.962 12.692 4.732 1.00 94.31 179 LYS A O 1
ATOM 1501 N N . LYS A 1 180 ? 1.221 13.838 5.594 1.00 94.69 180 LYS A N 1
ATOM 1502 C CA . LYS A 1 180 ? 2.028 14.968 6.091 1.00 94.69 180 LYS A CA 1
ATOM 1503 C C . LYS A 1 180 ? 3.071 14.500 7.105 1.00 94.69 180 LYS A C 1
ATOM 1505 O O . LYS A 1 180 ? 4.236 14.866 6.997 1.00 94.69 180 LYS A O 1
ATOM 1510 N N . TRP A 1 181 ? 2.673 13.652 8.054 1.00 94.56 181 TRP A N 1
ATOM 1511 C CA . TRP A 1 181 ? 3.599 13.069 9.024 1.00 94.56 181 TRP A CA 1
ATOM 1512 C C . TRP A 1 181 ? 4.683 12.212 8.351 1.00 94.56 181 TRP A C 1
ATOM 1514 O O . TRP A 1 181 ? 5.859 12.356 8.682 1.00 94.56 181 TRP A O 1
ATOM 1524 N N . LYS A 1 182 ? 4.312 11.354 7.392 1.00 92.94 182 LYS A N 1
ATOM 1525 C CA . LYS A 1 182 ? 5.235 10.478 6.652 1.00 92.94 182 LYS A CA 1
ATOM 1526 C C . LYS A 1 182 ? 6.269 11.294 5.874 1.00 92.94 182 LYS A C 1
ATOM 1528 O O . LYS A 1 182 ? 7.451 10.968 5.907 1.00 92.94 182 LYS A O 1
ATOM 1533 N N . GLU A 1 183 ? 5.843 12.385 5.245 1.00 92.75 183 GLU A N 1
ATOM 1534 C CA . GLU A 1 183 ? 6.740 13.318 4.562 1.00 92.75 183 GLU A CA 1
ATOM 1535 C C . GLU A 1 183 ? 7.700 14.020 5.530 1.00 92.75 183 GLU A C 1
ATOM 1537 O O . GLU A 1 183 ? 8.908 14.027 5.305 1.00 92.75 183 GLU A O 1
ATOM 1542 N N . GLN A 1 184 ? 7.203 14.508 6.669 1.00 92.75 184 GLN A N 1
ATOM 1543 C CA . GLN A 1 184 ? 8.061 15.082 7.710 1.00 92.75 184 GLN A CA 1
ATOM 1544 C C . GLN A 1 184 ? 9.097 14.075 8.230 1.00 92.75 184 GLN A C 1
ATOM 1546 O O . GLN A 1 184 ? 10.227 14.460 8.519 1.00 92.75 184 GLN A O 1
ATOM 1551 N N . GLN A 1 185 ? 8.747 12.788 8.354 1.00 90.12 185 GLN A N 1
ATOM 1552 C CA . GLN A 1 185 ? 9.726 11.764 8.735 1.00 90.12 185 GLN A CA 1
ATOM 1553 C C . GLN A 1 185 ? 10.801 11.580 7.665 1.00 90.12 185 GLN A C 1
ATOM 1555 O O . GLN A 1 185 ? 11.977 11.519 8.013 1.00 90.12 185 GLN A O 1
ATOM 1560 N N . ARG A 1 186 ? 10.428 11.542 6.379 1.00 89.81 186 ARG A N 1
ATOM 1561 C CA . ARG A 1 186 ? 11.403 11.453 5.280 1.00 89.81 186 ARG A CA 1
ATOM 1562 C C . ARG A 1 186 ? 12.400 12.607 5.318 1.00 89.81 186 ARG A C 1
ATOM 1564 O O . ARG A 1 186 ? 13.601 12.371 5.249 1.00 89.81 186 ARG A O 1
ATOM 1571 N N . GLN A 1 187 ? 11.911 13.830 5.510 1.00 88.56 187 GLN A N 1
ATOM 1572 C CA . GLN A 1 187 ? 12.756 15.022 5.611 1.00 88.56 187 GLN A CA 1
ATOM 1573 C C . GLN A 1 187 ? 13.701 14.961 6.817 1.00 88.56 187 GLN A C 1
ATOM 1575 O O . GLN A 1 187 ? 14.875 15.296 6.696 1.00 88.56 187 GLN A O 1
ATOM 1580 N N . LYS A 1 188 ? 13.223 14.475 7.971 1.00 88.44 188 LYS A N 1
ATOM 1581 C CA . LYS A 1 188 ? 14.066 14.281 9.161 1.00 88.44 188 LYS A CA 1
ATOM 1582 C C . LYS A 1 188 ? 15.169 13.253 8.930 1.00 88.44 188 LYS A C 1
ATOM 1584 O O . LYS A 1 188 ? 16.306 13.503 9.312 1.00 88.44 188 LYS A O 1
ATOM 1589 N N . VAL A 1 189 ? 14.845 12.118 8.310 1.00 86.25 189 VAL A N 1
ATOM 1590 C CA . VAL A 1 189 ? 15.837 11.078 7.997 1.00 86.25 189 VAL A CA 1
ATOM 1591 C C . VAL A 1 189 ? 16.894 11.619 7.034 1.00 86.25 189 VAL A C 1
ATOM 1593 O O . VAL A 1 189 ? 18.080 11.476 7.317 1.00 86.25 189 VAL A O 1
ATOM 1596 N N . ALA A 1 190 ? 16.486 12.317 5.970 1.00 84.12 190 ALA A N 1
ATOM 1597 C CA . ALA A 1 190 ? 17.414 12.948 5.030 1.00 84.12 190 ALA A CA 1
ATOM 1598 C C . ALA A 1 190 ? 18.339 13.963 5.728 1.00 84.12 190 ALA A C 1
ATOM 1600 O O . ALA A 1 190 ? 19.557 13.897 5.581 1.00 84.12 190 ALA A O 1
ATOM 1601 N N . ALA A 1 191 ? 17.783 14.830 6.581 1.00 81.81 191 ALA A N 1
ATOM 1602 C CA . ALA A 1 191 ? 18.576 15.778 7.360 1.00 81.81 191 ALA A CA 1
ATOM 1603 C C . ALA A 1 191 ? 19.578 15.075 8.297 1.00 81.81 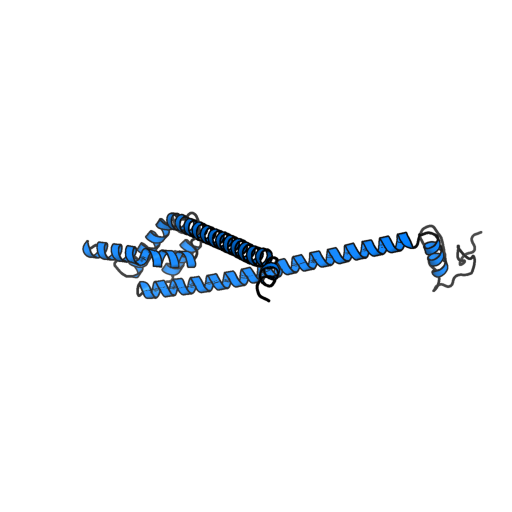191 ALA A C 1
ATOM 1605 O O . ALA A 1 191 ? 20.718 15.514 8.423 1.00 81.81 191 ALA A O 1
ATOM 1606 N N . MET A 1 192 ? 19.192 13.963 8.935 1.00 80.62 192 MET A N 1
ATOM 1607 C CA . MET A 1 192 ? 20.105 13.172 9.771 1.00 80.62 192 MET A CA 1
ATOM 1608 C C . MET A 1 192 ? 21.237 12.529 8.960 1.00 80.62 192 MET A C 1
ATOM 1610 O O . MET A 1 192 ? 22.362 12.438 9.451 1.00 80.62 192 MET A O 1
ATOM 1614 N N . GLU A 1 193 ? 20.968 12.075 7.736 1.00 83.38 193 GLU A N 1
ATOM 1615 C CA . GLU A 1 193 ? 22.000 11.547 6.839 1.00 83.38 193 GLU A CA 1
ATOM 1616 C C . GLU A 1 193 ? 22.983 12.632 6.397 1.00 83.38 193 GLU A C 1
ATOM 1618 O O . GLU A 1 193 ? 24.192 12.390 6.385 1.00 83.38 193 GLU A O 1
ATOM 1623 N N . ASP A 1 194 ? 22.496 13.835 6.102 1.00 81.50 194 ASP A N 1
ATOM 1624 C CA . ASP A 1 194 ? 23.348 14.967 5.741 1.00 81.50 194 ASP A CA 1
ATOM 1625 C C . ASP A 1 194 ? 24.196 15.439 6.928 1.00 81.50 194 ASP A C 1
ATOM 1627 O O . ASP A 1 194 ? 25.396 15.666 6.767 1.00 81.50 194 ASP A O 1
ATOM 1631 N N . ILE A 1 195 ? 23.632 15.462 8.143 1.00 79.19 195 ILE A N 1
ATOM 1632 C CA . ILE A 1 195 ? 24.396 15.709 9.376 1.00 79.19 195 ILE A CA 1
ATOM 1633 C C . ILE A 1 195 ? 25.481 14.641 9.561 1.00 79.19 195 ILE A C 1
ATOM 1635 O O . ILE A 1 195 ? 26.624 14.984 9.855 1.00 79.19 195 ILE A O 1
ATOM 1639 N N . LYS A 1 196 ? 25.174 13.352 9.352 1.00 81.06 196 LYS A N 1
ATOM 1640 C CA . LYS A 1 196 ? 26.178 12.275 9.433 1.00 81.06 196 LYS A CA 1
ATOM 1641 C C . LYS A 1 196 ? 27.297 12.453 8.406 1.00 81.06 196 LYS A C 1
ATOM 1643 O O . LYS A 1 196 ? 28.464 12.276 8.747 1.00 81.06 196 LYS A O 1
ATOM 1648 N N . LYS A 1 197 ? 26.971 12.819 7.163 1.00 81.75 197 LYS A N 1
ATOM 1649 C CA . LYS A 1 197 ? 27.973 13.089 6.116 1.00 81.75 197 LYS A CA 1
ATOM 1650 C C . LYS A 1 197 ? 28.838 14.299 6.463 1.00 81.75 197 LYS A C 1
ATOM 1652 O O . LYS A 1 197 ? 30.058 14.228 6.313 1.00 81.75 197 LYS A O 1
ATOM 1657 N N . ALA A 1 198 ? 28.232 15.376 6.960 1.00 74.44 198 ALA A N 1
ATOM 1658 C CA . ALA A 1 198 ? 28.949 16.564 7.409 1.00 74.44 198 ALA A CA 1
ATOM 1659 C C . ALA A 1 198 ? 29.881 16.239 8.587 1.00 74.44 198 ALA A C 1
ATOM 1661 O O . ALA A 1 198 ? 31.064 16.562 8.534 1.00 74.44 198 ALA A O 1
ATOM 1662 N N . HIS A 1 199 ? 29.390 15.512 9.593 1.00 74.44 199 HIS A N 1
ATOM 1663 C CA . HIS A 1 199 ? 30.181 15.067 10.741 1.00 74.44 199 HIS A CA 1
ATOM 1664 C C . HIS A 1 199 ? 31.367 14.188 10.320 1.00 74.44 199 HIS A C 1
ATOM 1666 O O . HIS A 1 199 ? 32.499 14.439 10.721 1.00 74.44 199 HIS A O 1
ATOM 1672 N N . ASN A 1 200 ? 31.146 13.209 9.440 1.00 74.50 200 ASN A N 1
ATOM 1673 C CA . ASN A 1 200 ? 32.226 12.369 8.914 1.00 74.50 200 ASN A CA 1
ATOM 1674 C C . ASN A 1 200 ? 33.249 13.174 8.098 1.00 74.50 200 ASN A C 1
ATOM 1676 O O . ASN A 1 200 ? 34.440 12.872 8.133 1.00 74.50 200 ASN A O 1
ATOM 1680 N N . SER A 1 201 ? 32.806 14.218 7.392 1.00 72.62 201 SER A N 1
ATOM 1681 C CA . SER A 1 201 ? 33.700 15.116 6.653 1.00 72.62 201 SER A CA 1
ATOM 1682 C C . SER A 1 201 ? 34.549 15.974 7.597 1.00 72.62 201 SER A C 1
ATOM 1684 O O . SER A 1 201 ? 35.743 16.137 7.353 1.00 72.62 201 SER A O 1
ATOM 1686 N N . ILE A 1 202 ? 33.971 16.464 8.700 1.00 70.69 202 ILE A N 1
ATOM 1687 C CA . ILE A 1 202 ? 34.696 17.196 9.752 1.00 70.69 202 ILE A CA 1
ATOM 1688 C C . ILE A 1 202 ? 35.742 16.288 10.406 1.00 70.69 202 ILE A C 1
ATOM 1690 O O . ILE A 1 202 ? 36.915 16.656 10.429 1.00 70.69 202 ILE A O 1
ATOM 1694 N N . LEU A 1 203 ? 35.364 15.073 10.821 1.00 65.19 203 LEU A N 1
ATOM 1695 C CA . LEU A 1 203 ? 36.302 14.085 11.373 1.00 65.19 203 LEU A CA 1
ATOM 1696 C C . LEU A 1 203 ? 37.455 13.782 10.403 1.00 65.19 203 LEU A C 1
ATOM 1698 O O . LEU A 1 203 ? 38.615 13.669 10.803 1.00 65.19 203 LEU A O 1
ATOM 1702 N N . HIS A 1 204 ? 37.166 13.692 9.102 1.00 63.81 204 HIS A N 1
ATOM 1703 C CA . HIS A 1 204 ? 38.197 13.478 8.090 1.00 63.81 204 HIS A CA 1
ATOM 1704 C C . HIS A 1 204 ? 39.149 14.682 7.954 1.00 63.81 204 HIS A C 1
ATOM 1706 O O . HIS A 1 204 ? 40.357 14.500 7.807 1.00 63.81 204 HIS A O 1
ATOM 1712 N N . ILE A 1 205 ? 38.645 15.914 8.057 1.00 65.19 205 ILE A N 1
ATOM 1713 C CA . ILE A 1 205 ? 39.472 17.132 8.052 1.00 65.19 205 ILE A CA 1
ATOM 1714 C C . ILE A 1 205 ? 40.335 17.216 9.320 1.00 65.19 205 ILE A C 1
ATOM 1716 O O . ILE A 1 205 ? 41.521 17.532 9.229 1.00 65.19 205 ILE A O 1
ATOM 1720 N N . GLU A 1 206 ? 39.775 16.909 10.488 1.00 59.22 206 GLU A N 1
ATOM 1721 C CA . GLU A 1 206 ? 40.500 16.904 11.763 1.00 59.22 206 GLU A CA 1
ATOM 1722 C C . GLU A 1 206 ? 41.612 15.849 11.775 1.00 59.22 206 GLU A C 1
ATOM 1724 O O . GLU A 1 206 ? 42.753 16.176 12.099 1.00 59.22 206 GLU A O 1
ATOM 1729 N N . SER A 1 207 ? 41.338 14.630 11.297 1.00 57.41 207 SER A N 1
ATOM 1730 C CA . SER A 1 207 ? 42.365 13.584 11.155 1.00 57.41 207 SER A CA 1
ATOM 1731 C C . SER A 1 207 ? 43.505 13.984 10.202 1.00 57.41 207 SER A C 1
ATOM 1733 O O . SER A 1 207 ? 44.673 13.712 10.482 1.00 57.41 207 SER A O 1
ATOM 1735 N N . LYS A 1 208 ? 43.209 14.713 9.114 1.00 59.44 208 LYS A N 1
ATOM 1736 C CA . LYS A 1 208 ? 44.234 15.256 8.204 1.00 59.44 208 LYS A CA 1
ATOM 1737 C C . LYS A 1 208 ? 45.060 16.373 8.842 1.00 59.44 208 LYS A C 1
ATOM 1739 O O . LYS A 1 208 ? 46.264 16.435 8.609 1.00 59.44 208 LYS A O 1
ATOM 1744 N N . LYS A 1 209 ? 44.446 17.240 9.655 1.00 57.03 209 LYS A N 1
ATOM 1745 C CA . LYS A 1 209 ? 45.160 18.294 10.399 1.00 57.03 209 LYS A CA 1
ATOM 1746 C C . LYS A 1 209 ? 46.092 17.716 11.466 1.00 57.03 209 LYS A C 1
ATOM 1748 O O . LYS A 1 209 ? 47.194 18.229 11.628 1.00 57.03 209 LYS A O 1
ATOM 1753 N N . VAL A 1 210 ? 45.679 16.650 12.156 1.00 53.97 210 VAL A N 1
ATOM 1754 C CA . VAL A 1 210 ? 46.529 15.942 13.129 1.00 53.97 210 VAL A CA 1
ATOM 1755 C C . VAL A 1 210 ? 47.730 15.297 12.433 1.00 53.97 210 VAL A C 1
ATOM 1757 O O . VAL A 1 210 ? 48.858 15.529 12.852 1.00 53.97 210 VAL A O 1
ATOM 1760 N N . ASN A 1 211 ? 47.524 14.597 11.312 1.00 53.31 211 ASN A N 1
ATOM 1761 C CA . ASN A 1 211 ? 48.634 14.005 10.555 1.00 53.31 211 ASN A CA 1
ATOM 1762 C C . ASN A 1 211 ? 49.596 15.054 9.972 1.00 53.31 211 ASN A C 1
ATOM 1764 O O . ASN A 1 211 ? 50.802 14.827 9.967 1.00 53.31 211 ASN A O 1
ATOM 1768 N N . LYS A 1 212 ? 49.092 16.221 9.544 1.00 50.97 212 LYS A N 1
ATOM 1769 C CA . LYS A 1 212 ? 49.936 17.329 9.069 1.00 50.97 212 LYS A CA 1
ATOM 1770 C C . LYS A 1 212 ? 50.765 17.970 10.195 1.00 50.97 212 LYS A C 1
ATOM 1772 O O . LYS A 1 212 ? 51.931 18.273 9.983 1.00 50.97 212 LYS A O 1
ATOM 1777 N N . LYS A 1 213 ? 50.209 18.111 11.406 1.00 49.19 213 LYS A N 1
ATOM 1778 C CA . LYS A 1 213 ? 50.974 18.568 12.585 1.00 49.19 213 LYS A CA 1
ATOM 1779 C C . LYS A 1 213 ? 52.055 17.574 13.016 1.00 49.19 213 LYS A C 1
ATOM 1781 O O . LYS A 1 213 ? 53.099 17.994 13.494 1.00 49.19 213 LYS A O 1
ATOM 1786 N N . ILE A 1 214 ? 51.814 16.273 12.853 1.00 51.12 214 ILE A N 1
ATOM 1787 C CA . ILE A 1 214 ? 52.810 15.237 13.160 1.00 51.12 214 ILE A CA 1
ATOM 1788 C C . ILE A 1 214 ? 53.940 15.238 12.117 1.00 51.12 214 ILE A C 1
ATOM 1790 O O . ILE A 1 214 ? 55.090 15.029 12.488 1.00 51.12 214 ILE A O 1
ATOM 1794 N N . SER A 1 215 ? 53.655 15.527 10.839 1.00 49.91 215 SER A N 1
ATOM 1795 C CA . SER A 1 215 ? 54.712 15.676 9.827 1.00 49.91 215 SER A CA 1
ATOM 1796 C C . SER A 1 215 ? 55.499 16.983 9.963 1.00 49.91 215 SER A C 1
ATOM 1798 O O . SER A 1 215 ? 56.705 16.953 9.787 1.00 49.91 215 SER A O 1
ATOM 1800 N N . GLU A 1 216 ? 54.858 18.104 10.321 1.00 50.38 216 GLU A N 1
ATOM 1801 C CA . GLU A 1 216 ? 55.544 19.400 10.523 1.00 50.38 216 GLU A CA 1
ATOM 1802 C C . GLU A 1 216 ? 56.404 19.443 11.805 1.00 50.38 216 GLU A C 1
ATOM 1804 O O . GLU A 1 216 ? 57.350 20.218 11.875 1.00 50.38 216 GLU A O 1
ATOM 1809 N N . ASN A 1 217 ? 56.127 18.595 12.805 1.00 45.69 217 ASN A N 1
ATOM 1810 C CA . ASN A 1 217 ? 56.943 18.490 14.025 1.00 45.69 217 ASN A CA 1
ATOM 1811 C C . ASN A 1 217 ? 58.080 17.452 13.938 1.00 45.69 217 ASN A C 1
ATOM 1813 O O . ASN A 1 217 ? 58.887 17.380 14.863 1.00 45.69 217 ASN A O 1
ATOM 1817 N N . ASN A 1 218 ? 58.157 16.642 12.875 1.00 44.88 218 ASN A N 1
ATOM 1818 C CA . ASN A 1 218 ? 59.231 15.649 12.712 1.00 44.88 218 ASN A CA 1
ATOM 1819 C C . ASN A 1 218 ? 60.505 16.222 12.073 1.00 44.88 218 ASN A C 1
ATOM 1821 O O . ASN A 1 218 ? 61.548 15.582 12.149 1.00 44.88 218 ASN A O 1
ATOM 1825 N N . ASP A 1 219 ? 60.452 17.438 11.526 1.00 46.66 219 ASP A N 1
ATOM 1826 C CA . ASP A 1 219 ? 61.627 18.120 10.970 1.00 46.66 219 ASP A CA 1
ATOM 1827 C C . ASP A 1 219 ? 62.478 18.824 12.052 1.00 46.66 219 ASP A C 1
ATOM 1829 O O . ASP A 1 219 ? 63.449 19.494 11.727 1.00 46.66 219 ASP A O 1
ATOM 1833 N N . ASN A 1 220 ? 62.133 18.669 13.342 1.00 49.25 220 ASN A N 1
ATOM 1834 C CA . ASN A 1 220 ? 62.720 19.429 14.458 1.00 49.25 220 ASN A CA 1
ATOM 1835 C C . ASN A 1 220 ? 63.159 18.565 15.664 1.00 49.25 220 ASN A C 1
ATOM 1837 O O . ASN A 1 220 ? 63.336 19.075 16.767 1.00 49.25 220 ASN A O 1
ATOM 1841 N N . ILE A 1 221 ? 63.300 17.244 15.484 1.00 50.62 221 ILE A N 1
ATOM 1842 C CA . ILE A 1 221 ? 63.881 16.342 16.503 1.00 50.62 221 ILE A CA 1
ATOM 1843 C C . ILE A 1 221 ? 65.403 16.195 16.351 1.00 50.62 221 ILE A C 1
ATOM 1845 O O . ILE A 1 221 ? 66.076 15.875 17.328 1.00 50.62 221 ILE A O 1
ATOM 1849 N N . ASN A 1 222 ? 65.957 16.473 15.166 1.00 54.03 222 ASN A N 1
ATOM 1850 C CA . ASN A 1 222 ? 67.408 16.436 14.958 1.00 54.03 222 ASN A CA 1
ATOM 1851 C C . ASN A 1 222 ? 68.146 17.609 15.631 1.00 54.03 222 ASN A C 1
ATOM 1853 O O . ASN A 1 222 ? 69.280 17.416 16.043 1.00 54.03 222 ASN A O 1
ATOM 1857 N N . ASP A 1 223 ? 67.500 18.762 15.836 1.00 53.69 223 ASP A N 1
ATOM 1858 C CA . ASP A 1 223 ? 68.102 19.924 16.524 1.00 53.69 223 ASP A CA 1
ATOM 1859 C C . ASP A 1 223 ? 68.142 19.782 18.062 1.00 53.69 223 ASP A C 1
ATOM 1861 O O . ASP A 1 223 ? 68.725 20.612 18.752 1.00 53.69 223 ASP A O 1
ATOM 1865 N N . LEU A 1 224 ? 67.537 18.729 18.627 1.00 51.91 224 LEU A N 1
ATOM 1866 C CA . LEU A 1 224 ? 67.515 18.455 20.075 1.00 51.91 224 LEU A CA 1
ATOM 1867 C C . LEU A 1 224 ? 68.556 17.415 20.521 1.00 51.91 224 LEU A C 1
ATOM 1869 O O . LEU A 1 224 ? 68.661 17.137 21.716 1.00 51.91 224 LEU A O 1
ATOM 1873 N N . LEU A 1 225 ? 69.307 16.829 19.583 1.00 54.16 225 LEU A N 1
ATOM 1874 C CA . LEU A 1 225 ? 70.325 15.810 19.865 1.00 54.16 225 LEU A CA 1
ATOM 1875 C C . LEU A 1 225 ? 71.766 16.347 19.844 1.00 54.16 225 LEU A C 1
ATOM 1877 O O . LEU A 1 225 ? 72.655 15.632 20.292 1.00 54.16 225 LEU A O 1
ATOM 1881 N N . ASP A 1 226 ? 71.986 17.598 19.429 1.00 51.97 226 ASP A N 1
ATOM 1882 C CA . ASP A 1 226 ? 73.322 18.224 19.387 1.00 51.97 226 ASP A CA 1
ATOM 1883 C C . ASP A 1 226 ? 73.718 18.960 20.691 1.00 51.97 226 ASP A C 1
ATOM 1885 O O . ASP A 1 226 ? 74.853 19.409 20.826 1.00 51.97 226 ASP A O 1
ATOM 1889 N N . GLU A 1 227 ? 72.827 19.066 21.688 1.00 51.47 227 GLU A N 1
ATOM 1890 C CA . GLU A 1 227 ? 73.152 19.639 23.016 1.00 51.47 227 GLU A CA 1
ATOM 1891 C C . GLU A 1 227 ? 73.351 18.587 24.120 1.00 51.47 227 GLU A C 1
ATOM 1893 O O . GLU A 1 227 ? 73.697 18.920 25.256 1.00 51.47 227 GLU A O 1
ATOM 1898 N N . VAL A 1 228 ? 73.164 17.305 23.805 1.00 50.53 228 VAL A N 1
ATOM 1899 C CA . VAL A 1 228 ? 73.391 16.203 24.746 1.00 50.53 228 VAL A CA 1
ATOM 1900 C C . VAL A 1 228 ? 74.120 15.075 24.025 1.00 50.53 228 VAL A C 1
ATOM 1902 O O . VAL A 1 228 ? 73.543 14.009 23.884 1.00 50.53 228 VAL A O 1
ATOM 1905 N N . PHE A 1 229 ? 75.337 15.324 23.529 1.00 44.59 229 PHE A N 1
ATOM 1906 C CA . PHE A 1 229 ? 76.501 14.415 23.544 1.00 44.59 229 PHE A CA 1
ATOM 1907 C C . PHE A 1 229 ? 77.746 15.113 22.987 1.00 44.59 229 PHE A C 1
ATOM 1909 O O . PHE A 1 229 ? 77.680 15.655 21.865 1.00 44.59 229 PHE A O 1
#

Sequence (229 aa):
MVKRGYCKYCEKRTKESEKIQPNGIGIVHIECHRKALLERFDEEIVEEKISNLIQIQQEKLRLKLEKEKLKSHKKLQAVKNGNLDKEHRSKFYEWVNNSYDINLTKYAFVRIAEVVNGTYKGLKEGISYEDLLIMFQKQKSNLDRIADDKKRKGNEFKNNLNRFYFDLAVIVGKYDSYKKWKEQQRQKVAAMEDIKKAHNSILHIESKKVNKKISENNDNINDLLDEVF